Protein AF-0000000072408490 (afdb_homodimer)

Foldseek 3Di:
DDPVVQVVLQVVQVVDPPVCVVQQKHWDDADAQKTKIKDQDDPVQDDPVFWGDPVSVVVNQVSGQVSSVCSHPQFDKAWDDKDKDFDATDGHGWMKMKMKGFPDDDDFKTKMKIWIDTPVRHTGMMMITIMTGPPHGHDD/DDPVLQVVLQCVQQVPPPVCVVQQKHWDDADAQKTKIKDQDDPVQADPVFWGDPVSVVVNQVSGQVSSVCSHPQFDKAWDDKDKDFDATDGHGWMKMKMKGFPDDDDFKTKIKIWIDTPVRHTGMMMITIMTGPVHGHDD

Sequence (280 aa):
MTNQLKEKLLAYGTKAEPFTVHNHIRVTDLQDGEARVELTLQPESLNRWGTAHGGILFALADIAAGTAVLTLRQEVCLTVNASIDFLDAAGLGSTLIAVGHVDRMGKSLCFCHTDITDETGRLLATLRTVMDLTGRPLELMTNQLKEKLLAYGTKAEPFTVHNHIRVTDLQDGEARVELTLQPESLNRWGTAHGGILFALADIAAGTAVLTLRQEVCLTVNASIDFLDAAGLGSTLIAVGHVDRMGKSLCFCHTDITDETGRLLATLRTVMDLTGRPLEL

Solvent-accessible surface area (backbone atoms only — not comparable to full-atom values): 13651 Å² total; per-residue (Å²): 109,54,71,67,55,51,50,47,48,46,47,50,53,60,46,70,27,36,30,43,55,72,68,56,48,39,58,77,47,77,46,71,32,26,17,32,23,37,34,61,39,43,76,53,42,13,34,78,84,51,26,59,26,68,35,54,55,49,31,48,31,51,51,10,30,57,51,2,45,44,47,74,44,63,38,47,66,44,72,38,34,37,39,38,39,50,71,50,86,50,42,74,65,41,38,38,39,18,42,7,29,54,74,42,79,56,91,49,43,32,37,28,39,18,43,30,21,42,80,84,64,52,68,27,31,41,34,38,37,35,27,39,47,69,76,43,74,51,90,123,110,52,70,66,55,49,51,47,50,45,46,53,53,61,45,68,27,34,30,41,57,71,68,56,46,38,55,77,46,77,45,70,31,24,17,33,23,37,34,62,39,44,76,53,41,15,34,80,84,50,26,58,25,68,35,53,55,49,30,46,31,51,52,10,29,56,49,3,45,42,47,73,43,63,36,48,66,43,72,39,34,37,39,37,39,50,70,50,84,50,40,73,66,41,39,37,39,17,41,7,29,54,75,42,80,56,90,49,43,34,36,28,39,17,43,30,21,41,82,84,64,51,69,27,33,40,35,37,37,35,28,39,47,69,76,43,74,52,90,121

Secondary structure (DSSP, 8-state):
--HHHHHHHHHHHHS--HHHHHTT-EEEEEETTEEEEEEEPPGGGB-TTSBB-HHHHHHHHHHHHHHHHHTT--EEEEEEEEEEEE----BTTPEEEEEEEEEEE-SSEEEEEEEEEETT--EEEEEEEEEEEEEEEP--/--HHHHHHHHHHHHS--HHHHHTT-EEEEEETTEEEEEEEPPGGGB-TTSBB-HHHHHHHHHHHHHHHHHTT--EEEEEEEEEEEE----BTTPEEEEEEEEEEE-SSEEEEEEEEEETT--EEEEEEEEEEEEEEEP--

Radius of gyration: 18.12 Å; Cα contacts (8 Å, |Δi|>4): 738; chains: 2; bounding box: 45×55×40 Å

pLDDT: mean 96.11, std 5.22, range [67.06, 98.94]

Organism: NCBI:txid2714355

InterPro domains:
  IPR003736 Phenylacetic acid degradation-related domain [TIGR00369] (25-130)
  IPR006683 Thioesterase domain [PF03061] (50-124)
  IPR029069 HotDog domain superfamily [SSF54637] (6-131)
  IPR039298 Acyl-coenzyme A thioesterase 13 [PTHR21660] (16-130)

Nearest PDB structures (foldseek):
  4zrb-assembly1_D  TM=9.499E-01  e=1.991E-12  Streptococcus pneumoniae TIGR4
  4xy6-assembly1_A  TM=9.478E-01  e=2.517E-12  Streptococcus pneumoniae TIGR4
  4xy5-assembly1_A  TM=9.543E-01  e=5.087E-12  Streptococcus pneumoniae TIGR4
  4zrb-assembly2_G  TM=8.449E-01  e=1.401E-12  Streptococcus pneumoniae TIGR4
  3lbe-assembly1_B  TM=9.157E-01  e=2.477E-11  Streptococcus mutans UA159

Structure (mmCIF, N/CA/C/O backbone):
data_AF-0000000072408490-model_v1
#
loop_
_entity.id
_entity.type
_entity.pdbx_description
1 polymer 'Thioesterase domain-containing protein'
#
loop_
_atom_site.group_PDB
_atom_site.id
_atom_site.type_symbol
_atom_site.label_atom_id
_atom_site.label_alt_id
_atom_site.label_comp_id
_atom_site.label_asym_id
_atom_site.label_entity_id
_atom_site.label_seq_id
_atom_site.pdbx_PDB_ins_code
_atom_site.Cartn_x
_atom_site.Cartn_y
_atom_site.Cartn_z
_atom_site.occupancy
_atom_site.B_iso_or_equiv
_atom_site.auth_seq_id
_atom_site.auth_comp_id
_atom_site.auth_asym_id
_atom_site.auth_atom_id
_atom_site.pdbx_PDB_model_num
ATOM 1 N N . MET A 1 1 ? 9.359 -25.875 -10.023 1 89.5 1 MET A N 1
ATOM 2 C CA . MET A 1 1 ? 8.312 -25.703 -11.023 1 89.5 1 MET A CA 1
ATOM 3 C C . MET A 1 1 ? 8.82 -26.047 -12.414 1 89.5 1 MET A C 1
ATOM 5 O O . MET A 1 1 ? 10.016 -25.891 -12.695 1 89.5 1 MET A O 1
ATOM 9 N N . THR A 1 2 ? 7.883 -26.5 -13.234 1 92.19 2 THR A N 1
ATOM 10 C CA . THR A 1 2 ? 8.242 -26.781 -14.617 1 92.19 2 THR A CA 1
ATOM 11 C C . THR A 1 2 ? 8.422 -25.484 -15.406 1 92.19 2 THR A C 1
ATOM 13 O O . THR A 1 2 ? 7.926 -24.438 -15 1 92.19 2 THR A O 1
ATOM 16 N N . ASN A 1 3 ? 9.172 -25.578 -16.484 1 93.75 3 ASN A N 1
ATOM 17 C CA . ASN A 1 3 ? 9.344 -24.422 -17.344 1 93.75 3 ASN A CA 1
ATOM 18 C C . ASN A 1 3 ? 8.016 -23.922 -17.906 1 93.75 3 ASN A C 1
ATOM 20 O O . ASN A 1 3 ? 7.805 -22.719 -18.062 1 93.75 3 ASN A O 1
ATOM 24 N N . GLN A 1 4 ? 7.16 -24.828 -18.203 1 92.88 4 GLN A N 1
ATOM 25 C CA . GLN A 1 4 ? 5.844 -24.484 -18.734 1 92.88 4 GLN A CA 1
ATOM 26 C C . GLN A 1 4 ? 5.039 -23.672 -17.719 1 92.88 4 GLN A C 1
ATOM 28 O O . GLN A 1 4 ? 4.418 -22.672 -18.078 1 92.88 4 GLN A O 1
ATOM 33 N N . LEU A 1 5 ? 5.047 -24.172 -16.547 1 92.19 5 LEU A N 1
ATOM 34 C CA . LEU A 1 5 ? 4.352 -23.453 -15.484 1 92.19 5 LEU A CA 1
ATOM 35 C C . LEU A 1 5 ? 4.965 -22.062 -15.273 1 92.19 5 LEU A C 1
ATOM 37 O O . LEU A 1 5 ? 4.242 -21.094 -15.094 1 92.19 5 LEU A O 1
ATOM 41 N N . LYS A 1 6 ? 6.25 -22.016 -15.305 1 94.94 6 LYS A N 1
ATOM 42 C CA . LYS A 1 6 ? 6.93 -20.734 -15.156 1 94.94 6 LYS A CA 1
ATOM 43 C C . LYS A 1 6 ? 6.477 -19.75 -16.219 1 94.94 6 LYS A C 1
ATOM 45 O O . LYS A 1 6 ? 6.184 -18.594 -15.914 1 94.94 6 LYS A O 1
ATOM 50 N N . GLU A 1 7 ? 6.391 -20.203 -17.406 1 93.62 7 GLU A N 1
ATOM 51 C CA . GLU A 1 7 ? 5.965 -19.344 -18.5 1 93.62 7 GLU A CA 1
ATOM 52 C C . GLU A 1 7 ? 4.523 -18.875 -18.328 1 93.62 7 GLU A C 1
ATOM 54 O O . GLU A 1 7 ? 4.199 -17.719 -18.578 1 93.62 7 GLU A O 1
ATOM 59 N N . LYS A 1 8 ? 3.709 -19.797 -17.906 1 92.38 8 LYS A N 1
ATOM 60 C CA . LYS A 1 8 ? 2.307 -19.469 -17.672 1 92.38 8 LYS A CA 1
ATOM 61 C C . LYS A 1 8 ? 2.164 -18.422 -16.562 1 92.38 8 LYS A C 1
ATOM 63 O O . LYS A 1 8 ? 1.359 -17.5 -16.672 1 92.38 8 LYS A O 1
ATOM 68 N N . LEU A 1 9 ? 2.926 -18.578 -15.492 1 92.5 9 LEU A N 1
ATOM 69 C CA . LEU A 1 9 ? 2.852 -17.672 -14.359 1 92.5 9 LEU A CA 1
ATOM 70 C C . LEU A 1 9 ? 3.416 -16.297 -14.727 1 92.5 9 LEU A C 1
ATOM 72 O O . LEU A 1 9 ? 2.906 -15.273 -14.281 1 92.5 9 LEU A O 1
ATOM 76 N N . LEU A 1 10 ? 4.453 -16.297 -15.508 1 92.62 10 LEU A N 1
ATOM 77 C CA . LEU A 1 10 ? 5.004 -15.023 -15.969 1 92.62 10 LEU A CA 1
ATOM 78 C C . LEU A 1 10 ? 3.998 -14.281 -16.844 1 92.62 10 LEU A C 1
ATOM 80 O O . LEU A 1 10 ? 3.826 -13.07 -16.703 1 92.62 10 LEU A O 1
ATOM 84 N N . ALA A 1 11 ? 3.324 -15.078 -17.688 1 88.06 11 ALA A N 1
ATOM 85 C CA . ALA A 1 11 ? 2.281 -14.492 -18.531 1 88.06 11 ALA A CA 1
ATOM 86 C C . ALA A 1 11 ? 1.109 -14 -17.688 1 88.06 11 ALA A C 1
ATOM 88 O O . ALA A 1 11 ? 0.553 -12.93 -17.953 1 88.06 11 ALA A O 1
ATOM 89 N N . TYR A 1 12 ? 0.762 -14.82 -16.672 1 83.38 12 TYR A N 1
ATOM 90 C CA . TYR A 1 12 ? -0.293 -14.477 -15.727 1 83.38 12 TYR A CA 1
ATOM 91 C C . TYR A 1 12 ? 0.048 -13.203 -14.969 1 83.38 12 TYR A C 1
ATOM 93 O O . TYR A 1 12 ? -0.821 -12.359 -14.734 1 83.38 12 TYR A O 1
ATOM 101 N N . GLY A 1 13 ? 1.244 -13.047 -14.57 1 77.88 13 GLY A N 1
ATOM 102 C CA . GLY A 1 13 ? 1.71 -11.867 -13.852 1 77.88 13 GLY A CA 1
ATOM 103 C C . GLY A 1 13 ? 1.751 -10.617 -14.719 1 77.88 13 GLY A C 1
ATOM 104 O O . GLY A 1 13 ? 1.605 -9.508 -14.211 1 77.88 13 GLY A O 1
ATOM 105 N N . THR A 1 14 ? 1.958 -11.055 -15.969 1 69.44 14 THR A N 1
ATOM 106 C CA . THR A 1 14 ? 2.008 -9.93 -16.906 1 69.44 14 THR A CA 1
ATOM 107 C C . THR A 1 14 ? 0.608 -9.57 -17.391 1 69.44 14 THR A C 1
ATOM 109 O O . THR A 1 14 ? 0.367 -8.438 -17.812 1 69.44 14 THR A O 1
ATOM 112 N N . LYS A 1 15 ? -0.249 -10.867 -17.547 1 67.25 15 LYS A N 1
ATOM 113 C CA . LYS A 1 15 ? -1.646 -10.625 -17.891 1 67.25 15 LYS A CA 1
ATOM 114 C C . LYS A 1 15 ? -2.35 -9.805 -16.812 1 67.25 15 LYS A C 1
ATOM 116 O O . LYS A 1 15 ? -2.16 -10.055 -15.617 1 67.25 15 LYS A O 1
ATOM 121 N N . ALA A 1 16 ? -3.096 -8.805 -17.094 1 70 16 ALA A N 1
ATOM 122 C CA . ALA A 1 16 ? -3.018 -7.512 -16.422 1 70 16 ALA A CA 1
ATOM 123 C C . ALA A 1 16 ? -4.008 -7.434 -15.266 1 70 16 ALA A C 1
ATOM 125 O O . ALA A 1 16 ? -5.203 -7.684 -15.445 1 70 16 ALA A O 1
ATOM 126 N N . GLU A 1 17 ? -3.498 -7.723 -14.148 1 88.81 17 GLU A N 1
ATOM 127 C CA . GLU A 1 17 ? -4.18 -7.125 -13 1 88.81 17 GLU A CA 1
ATOM 128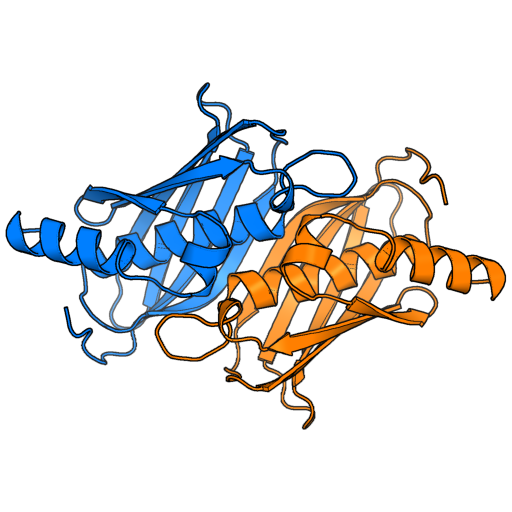 C C . GLU A 1 17 ? -4.215 -5.605 -13.109 1 88.81 17 GLU A C 1
ATOM 130 O O . GLU A 1 17 ? -3.168 -4.961 -13.195 1 88.81 17 GLU A O 1
ATOM 135 N N . PRO A 1 18 ? -5.426 -5.09 -13.18 1 94 18 PRO A N 1
ATOM 136 C CA . PRO A 1 18 ? -5.574 -3.672 -13.516 1 94 18 PRO A CA 1
ATOM 137 C C . PRO A 1 18 ? -4.715 -2.766 -12.633 1 94 18 PRO A C 1
ATOM 139 O O . PRO A 1 18 ? -4.035 -1.87 -13.141 1 94 18 PRO A O 1
ATOM 142 N N . PHE A 1 19 ? -4.703 -3.012 -11.344 1 96.88 19 PHE A N 1
ATOM 143 C CA . PHE A 1 19 ? -3.928 -2.168 -10.438 1 96.88 19 PHE A CA 1
ATOM 144 C C . PHE A 1 19 ? -2.441 -2.256 -10.766 1 96.88 19 PHE A C 1
ATOM 146 O O . PHE A 1 19 ? -1.739 -1.243 -10.758 1 96.88 19 PHE A O 1
ATOM 153 N N . THR A 1 20 ? -1.961 -3.426 -11 1 95.75 20 THR A N 1
ATOM 154 C CA . THR A 1 20 ? -0.553 -3.666 -11.297 1 95.75 20 THR A CA 1
ATOM 155 C C . THR A 1 20 ? -0.149 -2.977 -12.594 1 95.75 20 THR A C 1
ATOM 157 O O . THR A 1 20 ? 0.893 -2.322 -12.656 1 95.75 20 THR A O 1
ATOM 160 N N . VAL A 1 21 ? -0.991 -3.062 -13.609 1 94.81 21 VAL A N 1
ATOM 161 C CA . VAL A 1 21 ? -0.742 -2.428 -14.898 1 94.81 21 VAL A CA 1
ATOM 162 C C . VAL A 1 21 ? -0.764 -0.91 -14.742 1 94.81 21 VAL A C 1
ATOM 164 O O . VAL A 1 21 ? 0.133 -0.215 -15.227 1 94.81 21 VAL A O 1
ATOM 167 N N . HIS A 1 22 ? -1.714 -0.425 -14.039 1 96.44 22 HIS A N 1
ATOM 168 C CA . HIS A 1 22 ? -1.902 1.004 -13.812 1 96.44 22 HIS A CA 1
ATOM 169 C C . HIS A 1 22 ? -0.696 1.611 -13.102 1 96.44 22 HIS A C 1
ATOM 171 O O . HIS A 1 22 ? -0.339 2.766 -13.359 1 96.44 22 HIS A O 1
ATOM 177 N N . ASN A 1 23 ? -0.038 0.831 -12.281 1 96.88 23 ASN A N 1
ATOM 178 C CA . ASN A 1 23 ? 1.065 1.35 -11.477 1 96.88 23 ASN A CA 1
ATOM 179 C C . ASN A 1 23 ? 2.414 0.851 -11.984 1 96.88 23 ASN A C 1
ATOM 181 O O . ASN A 1 23 ? 3.424 0.959 -11.289 1 96.88 23 ASN A O 1
ATOM 185 N N . HIS A 1 24 ? 2.469 0.233 -13.164 1 96 24 HIS A N 1
ATOM 186 C CA . HIS A 1 24 ? 3.668 -0.056 -13.938 1 96 24 HIS A CA 1
ATOM 187 C C . HIS A 1 24 ? 4.531 -1.111 -13.258 1 96 24 HIS A C 1
ATOM 189 O O . HIS A 1 24 ? 5.758 -1.069 -13.344 1 96 24 HIS A O 1
ATOM 195 N N . ILE A 1 25 ? 3.918 -2.004 -12.531 1 96.75 25 ILE A N 1
ATOM 196 C CA . ILE A 1 25 ? 4.613 -3.068 -11.812 1 96.75 25 ILE A CA 1
ATOM 197 C C . ILE A 1 25 ? 4.676 -4.32 -12.68 1 96.75 25 ILE A C 1
ATOM 199 O O . ILE A 1 25 ? 3.699 -4.672 -13.344 1 96.75 25 ILE A O 1
ATOM 203 N N . ARG A 1 26 ? 5.875 -4.992 -12.641 1 96.06 26 ARG A N 1
ATOM 204 C CA . ARG A 1 26 ? 6.047 -6.145 -13.523 1 96.06 26 ARG A CA 1
ATOM 205 C C . ARG A 1 26 ? 6.715 -7.301 -12.789 1 96.06 26 ARG A C 1
ATOM 207 O O . ARG A 1 26 ? 7.727 -7.109 -12.109 1 96.06 26 ARG A O 1
ATOM 214 N N . VAL A 1 27 ? 6.145 -8.469 -12.945 1 97 27 VAL A N 1
ATOM 215 C CA . VAL A 1 27 ? 6.832 -9.688 -12.531 1 97 27 VAL A CA 1
ATOM 216 C C . VAL A 1 27 ? 7.926 -10.031 -13.539 1 97 27 VAL A C 1
ATOM 218 O O . VAL A 1 27 ? 7.656 -10.164 -14.742 1 97 27 VAL A O 1
ATOM 221 N N . THR A 1 28 ? 9.203 -10.258 -13.062 1 97.12 28 THR A N 1
ATOM 222 C CA . THR A 1 28 ? 10.289 -10.336 -14.031 1 97.12 28 THR A CA 1
ATOM 223 C C . THR A 1 28 ? 11.008 -11.688 -13.93 1 97.12 28 THR A C 1
ATOM 225 O O . THR A 1 28 ? 11.727 -12.078 -14.852 1 97.12 28 THR A O 1
ATOM 228 N N . ASP A 1 29 ? 10.891 -12.367 -12.805 1 97.62 29 ASP A N 1
ATOM 229 C CA . ASP A 1 29 ? 11.531 -13.672 -12.656 1 97.62 29 ASP A CA 1
ATOM 230 C C . ASP A 1 29 ? 10.82 -14.5 -11.586 1 97.62 29 ASP A C 1
ATOM 232 O O . ASP A 1 29 ? 10.25 -13.961 -10.641 1 97.62 29 ASP A O 1
ATOM 236 N N . LEU A 1 30 ? 10.891 -15.828 -11.805 1 97.94 30 LEU A N 1
ATOM 237 C CA . LEU A 1 30 ? 10.234 -16.75 -10.891 1 97.94 30 LEU A CA 1
ATOM 238 C C . LEU A 1 30 ? 11.117 -17.969 -10.617 1 97.94 30 LEU A C 1
ATOM 240 O O . LEU A 1 30 ? 11.789 -18.469 -11.523 1 97.94 30 LEU A O 1
ATOM 244 N N . GLN A 1 31 ? 11.195 -18.328 -9.43 1 97.94 31 GLN A N 1
ATOM 245 C CA . GLN A 1 31 ? 11.703 -19.609 -8.945 1 97.94 31 GLN A CA 1
ATOM 246 C C . GLN A 1 31 ? 10.75 -20.219 -7.926 1 97.94 31 GLN A C 1
ATOM 248 O O . GLN A 1 31 ? 9.789 -19.578 -7.496 1 97.94 31 GLN A O 1
ATOM 253 N N . ASP A 1 32 ? 10.953 -21.516 -7.652 1 98.31 32 ASP A N 1
ATOM 254 C CA . ASP A 1 32 ? 10.109 -22.141 -6.648 1 98.31 32 ASP A CA 1
ATOM 255 C C . ASP A 1 32 ? 10.18 -21.406 -5.32 1 98.31 32 ASP A C 1
ATOM 257 O O . ASP A 1 32 ? 11.242 -21.328 -4.699 1 98.31 32 ASP A O 1
ATOM 261 N N . GLY A 1 33 ? 9.07 -20.859 -4.906 1 98.56 33 GLY A N 1
ATOM 262 C CA . GLY A 1 33 ? 8.961 -20.172 -3.631 1 98.56 33 GLY A CA 1
ATOM 263 C C . GLY A 1 33 ? 9.547 -18.781 -3.656 1 98.56 33 GLY A C 1
ATOM 264 O O . GLY A 1 33 ? 9.789 -18.172 -2.605 1 98.56 33 GLY A O 1
ATOM 265 N N . GLU A 1 34 ? 9.867 -18.281 -4.848 1 98.69 34 GLU A N 1
ATOM 266 C CA . GLU A 1 34 ? 10.477 -16.953 -4.98 1 98.69 34 GLU A CA 1
ATOM 267 C C . GLU A 1 34 ? 9.953 -16.234 -6.215 1 98.69 34 GLU A C 1
ATOM 269 O O . GLU A 1 34 ? 9.773 -16.844 -7.273 1 98.69 34 GLU A O 1
ATOM 274 N N . ALA A 1 35 ? 9.734 -14.945 -6.078 1 98.5 35 ALA A N 1
ATOM 275 C CA . ALA A 1 35 ? 9.336 -14.117 -7.215 1 98.5 35 ALA A CA 1
ATOM 276 C C . ALA A 1 35 ? 10.039 -12.766 -7.188 1 98.5 35 ALA A C 1
ATOM 278 O O . ALA A 1 35 ? 10.18 -12.148 -6.129 1 98.5 35 ALA A O 1
ATOM 279 N N . ARG A 1 36 ? 10.492 -12.359 -8.352 1 98.69 36 ARG A N 1
ATOM 280 C CA . ARG A 1 36 ? 11.094 -11.047 -8.555 1 98.69 36 ARG A CA 1
ATOM 281 C C . ARG A 1 36 ? 10.141 -10.117 -9.289 1 98.69 36 ARG A C 1
ATOM 283 O O . ARG A 1 36 ? 9.641 -10.453 -10.367 1 98.69 36 ARG A O 1
ATOM 290 N N . VAL A 1 37 ? 9.883 -8.984 -8.727 1 98.25 37 VAL A N 1
ATOM 291 C CA . VAL A 1 37 ? 8.992 -7.965 -9.266 1 98.25 37 VAL A CA 1
ATOM 292 C C . VAL A 1 37 ? 9.727 -6.629 -9.336 1 98.25 37 VAL A C 1
ATOM 294 O O . VAL A 1 37 ? 10.453 -6.262 -8.414 1 98.25 37 VAL A O 1
ATOM 297 N N . GLU A 1 38 ? 9.492 -5.895 -10.398 1 98.5 38 GLU A N 1
ATOM 298 C CA . GLU A 1 38 ? 10.258 -4.672 -10.609 1 98.5 38 GLU A CA 1
ATOM 299 C C . GLU A 1 38 ? 9.344 -3.51 -11 1 98.5 38 GLU A C 1
ATOM 301 O O . GLU A 1 38 ? 8.266 -3.719 -11.555 1 98.5 38 GLU A O 1
ATOM 306 N N . LEU A 1 39 ? 9.805 -2.367 -10.695 1 98.31 39 LEU A N 1
ATOM 307 C CA . LEU A 1 39 ? 9.172 -1.096 -11.039 1 98.31 39 LEU A CA 1
ATOM 308 C C . LEU A 1 39 ? 10.227 -0.001 -11.203 1 98.31 39 LEU A C 1
ATOM 310 O O . LEU A 1 39 ? 11.055 0.205 -10.312 1 98.31 39 LEU A O 1
ATOM 314 N N . THR A 1 40 ? 10.273 0.602 -12.32 1 98.69 40 THR A N 1
ATOM 315 C CA . THR A 1 40 ? 10.992 1.868 -12.43 1 98.69 40 THR A CA 1
ATOM 316 C C . THR A 1 40 ? 10.078 3.037 -12.062 1 98.69 40 THR A C 1
ATOM 318 O O . THR A 1 40 ? 9.016 3.215 -12.664 1 98.69 40 THR A O 1
ATOM 321 N N . LEU A 1 41 ? 10.523 3.799 -11.102 1 98.62 41 LEU A N 1
ATOM 322 C CA . LEU A 1 41 ? 9.688 4.852 -10.547 1 98.62 41 LEU A CA 1
ATOM 323 C C . LEU A 1 41 ? 9.336 5.891 -11.609 1 98.62 41 LEU A C 1
ATOM 325 O O . LEU A 1 41 ? 10.219 6.422 -12.281 1 98.62 41 LEU A O 1
ATOM 329 N N . GLN A 1 42 ? 8.07 6.113 -11.75 1 98.25 42 GLN A N 1
ATOM 330 C CA . GLN A 1 42 ? 7.48 7.133 -12.602 1 98.25 42 GLN A CA 1
ATOM 331 C C . GLN A 1 42 ? 7.027 8.344 -11.789 1 98.25 42 GLN A C 1
ATOM 333 O O . GLN A 1 42 ? 6.961 8.281 -10.555 1 98.25 42 GLN A O 1
ATOM 338 N N . PRO A 1 43 ? 6.762 9.492 -12.445 1 97.31 43 PRO A N 1
ATOM 339 C CA . PRO A 1 43 ? 6.277 10.641 -11.68 1 97.31 43 PRO A CA 1
ATOM 340 C C . PRO A 1 43 ? 5.062 10.312 -10.82 1 97.31 43 PRO A C 1
ATOM 342 O O . PRO A 1 43 ? 4.969 10.766 -9.68 1 97.31 43 PRO A O 1
ATOM 345 N N . GLU A 1 44 ? 4.176 9.438 -11.305 1 96.94 44 GLU A N 1
ATOM 346 C CA . GLU A 1 44 ? 2.932 9.133 -10.602 1 96.94 44 GLU A CA 1
ATOM 347 C C . GLU A 1 44 ? 3.166 8.125 -9.477 1 96.94 44 GLU A C 1
ATOM 349 O O . GLU A 1 44 ? 2.24 7.785 -8.742 1 96.94 44 GLU A O 1
ATOM 354 N N . SER A 1 45 ? 4.43 7.594 -9.328 1 98 45 SER A N 1
ATOM 355 C CA . SER A 1 45 ? 4.789 6.691 -8.242 1 98 45 SER A CA 1
ATOM 356 C C . SER A 1 45 ? 5.184 7.465 -6.988 1 98 45 SER A C 1
ATOM 358 O O . SER A 1 45 ? 5.363 6.879 -5.922 1 98 45 SER A O 1
ATOM 360 N N . LEU A 1 46 ? 5.336 8.766 -7.117 1 97.19 46 LEU A N 1
ATOM 361 C CA . LEU A 1 46 ? 6.078 9.523 -6.117 1 97.19 46 LEU A CA 1
ATOM 362 C C . LEU A 1 46 ? 5.129 10.203 -5.133 1 97.19 46 LEU A C 1
ATOM 364 O O . LEU A 1 46 ? 3.975 10.477 -5.465 1 97.19 46 LEU A O 1
ATOM 368 N N . ASN A 1 47 ? 5.688 10.398 -3.924 1 94.06 47 ASN A N 1
ATOM 369 C CA . ASN A 1 47 ? 5.016 11.281 -2.975 1 94.06 47 ASN A CA 1
ATOM 370 C C . ASN A 1 47 ? 5.367 12.742 -3.229 1 94.06 47 ASN A C 1
ATOM 372 O O . ASN A 1 47 ? 6.008 13.07 -4.23 1 94.06 47 ASN A O 1
ATOM 376 N N . ARG A 1 48 ? 4.895 13.609 -2.4 1 90.06 48 ARG A N 1
ATOM 377 C CA . ARG A 1 48 ? 5.047 15.047 -2.607 1 90.06 48 ARG A CA 1
ATOM 378 C C . ARG A 1 48 ? 6.5 15.477 -2.422 1 90.06 48 ARG A C 1
ATOM 380 O O . ARG A 1 48 ? 6.883 16.578 -2.828 1 90.06 48 ARG A O 1
ATOM 387 N N . TRP A 1 49 ? 7.312 14.594 -1.839 1 90.25 49 TRP A N 1
ATOM 388 C CA . TRP A 1 49 ? 8.711 14.93 -1.575 1 90.25 49 TRP A CA 1
ATOM 389 C C . TRP A 1 49 ? 9.617 14.406 -2.686 1 90.25 49 TRP A C 1
ATOM 391 O O . TRP A 1 49 ? 10.836 14.539 -2.611 1 90.25 49 TRP A O 1
ATOM 401 N N . GLY A 1 50 ? 9.055 13.781 -3.605 1 92.94 50 GLY A N 1
ATOM 402 C CA . GLY A 1 50 ? 9.82 13.32 -4.75 1 92.94 50 GLY A CA 1
ATOM 403 C C . GLY A 1 50 ? 10.422 11.945 -4.551 1 92.94 50 GLY A C 1
ATOM 404 O O . GLY A 1 50 ? 11.344 11.555 -5.273 1 92.94 50 GLY A O 1
ATOM 405 N N . THR A 1 51 ? 9.969 11.297 -3.566 1 96.56 51 THR A N 1
ATOM 406 C CA . THR A 1 51 ? 10.406 9.922 -3.354 1 96.56 51 THR A CA 1
ATOM 407 C C . THR A 1 51 ? 9.25 8.945 -3.527 1 96.56 51 THR A C 1
ATOM 409 O O . THR A 1 51 ? 8.094 9.367 -3.648 1 96.56 51 THR A O 1
ATOM 412 N N . ALA A 1 52 ? 9.602 7.656 -3.611 1 98 52 ALA A N 1
ATOM 413 C CA . ALA A 1 52 ? 8.57 6.637 -3.77 1 98 52 ALA A CA 1
ATOM 414 C C . ALA A 1 52 ? 7.523 6.738 -2.662 1 98 52 ALA A C 1
ATOM 416 O O . ALA A 1 52 ? 7.867 6.828 -1.481 1 98 52 ALA A O 1
ATOM 417 N N . HIS A 1 53 ? 6.285 6.793 -3.049 1 97.88 53 HIS A N 1
ATOM 418 C CA . HIS A 1 53 ? 5.223 6.723 -2.053 1 97.88 53 HIS A CA 1
ATOM 419 C C . HIS A 1 53 ? 5.234 5.379 -1.329 1 97.88 53 HIS A C 1
ATOM 421 O O . HIS A 1 53 ? 5.477 4.34 -1.945 1 97.88 53 HIS A O 1
ATOM 427 N N . GLY A 1 54 ? 4.91 5.34 -0.067 1 97.56 54 GLY A N 1
ATOM 428 C CA . GLY A 1 54 ? 4.895 4.109 0.708 1 97.56 54 GLY A CA 1
ATOM 429 C C . GLY A 1 54 ? 3.92 3.08 0.169 1 97.56 54 GLY A C 1
ATOM 430 O O . GLY A 1 54 ? 4.148 1.876 0.294 1 97.56 54 GLY A O 1
ATOM 431 N N . GLY A 1 55 ? 2.809 3.58 -0.366 1 97.94 55 GLY A N 1
ATOM 432 C CA . GLY A 1 55 ? 1.812 2.695 -0.947 1 97.94 55 GLY A CA 1
ATOM 433 C C . GLY A 1 55 ? 2.344 1.885 -2.115 1 97.94 55 GLY A C 1
ATOM 434 O O . GLY A 1 55 ? 1.969 0.724 -2.293 1 97.94 55 GLY A O 1
ATOM 435 N N . ILE A 1 56 ? 3.176 2.514 -2.918 1 98 56 ILE A N 1
ATOM 436 C CA . ILE A 1 56 ? 3.717 1.816 -4.082 1 98 56 ILE A CA 1
ATOM 437 C C . ILE A 1 56 ? 4.738 0.777 -3.629 1 98 56 ILE A C 1
ATOM 439 O O . ILE A 1 56 ? 4.812 -0.319 -4.191 1 98 56 ILE A O 1
ATOM 443 N N . LEU A 1 57 ? 5.574 1.139 -2.598 1 98.81 57 LEU A N 1
ATOM 444 C CA . LEU A 1 57 ? 6.504 0.17 -2.027 1 98.81 57 LEU A CA 1
ATOM 445 C C . LEU A 1 57 ? 5.758 -1.033 -1.461 1 98.81 57 LEU A C 1
ATOM 447 O O . LEU A 1 57 ? 6.133 -2.18 -1.72 1 98.81 57 LEU A O 1
ATOM 451 N N . PHE A 1 58 ? 4.719 -0.795 -0.739 1 98.88 58 PHE A N 1
ATOM 452 C CA . PHE A 1 58 ? 3.916 -1.865 -0.159 1 98.88 58 PHE A CA 1
ATOM 453 C C . PHE A 1 58 ? 3.346 -2.764 -1.249 1 98.88 58 PHE A C 1
ATOM 455 O O . PHE A 1 58 ? 3.461 -3.99 -1.175 1 98.88 58 PHE A O 1
ATOM 462 N N . ALA A 1 59 ? 2.711 -2.154 -2.248 1 98.44 59 ALA A N 1
ATOM 463 C CA . ALA A 1 59 ? 2.094 -2.922 -3.326 1 98.44 59 ALA A CA 1
ATOM 464 C C . ALA A 1 59 ? 3.119 -3.814 -4.02 1 98.44 59 ALA A C 1
ATOM 466 O O . ALA A 1 59 ? 2.852 -4.992 -4.281 1 98.44 59 ALA A O 1
ATOM 467 N N . LEU A 1 60 ? 4.262 -3.199 -4.32 1 98.5 60 LEU A N 1
ATOM 468 C CA . LEU A 1 60 ? 5.34 -3.924 -4.988 1 98.5 60 LEU A CA 1
ATOM 469 C C . LEU A 1 60 ? 5.723 -5.172 -4.199 1 98.5 60 LEU A C 1
ATOM 471 O O . LEU A 1 60 ? 5.797 -6.266 -4.762 1 98.5 60 LEU A O 1
ATOM 475 N N . ALA A 1 61 ? 5.926 -5.016 -2.924 1 98.81 61 ALA A N 1
ATOM 476 C CA . ALA A 1 61 ? 6.336 -6.121 -2.061 1 98.81 61 ALA A CA 1
ATOM 477 C C . ALA A 1 61 ? 5.223 -7.152 -1.923 1 98.81 61 ALA A C 1
ATOM 479 O O . ALA A 1 61 ? 5.48 -8.359 -1.926 1 98.81 61 ALA A O 1
ATOM 480 N N . ASP A 1 62 ? 4.004 -6.707 -1.743 1 98.56 62 ASP A N 1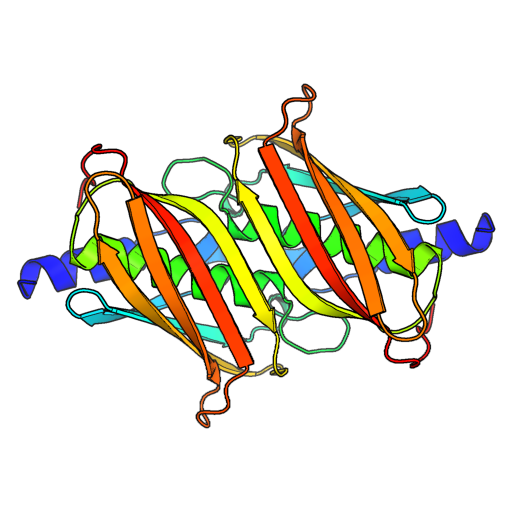
ATOM 481 C CA . ASP A 1 62 ? 2.852 -7.594 -1.609 1 98.56 62 ASP A CA 1
ATOM 482 C C . ASP A 1 62 ? 2.68 -8.461 -2.854 1 98.56 62 ASP A C 1
ATOM 484 O O . ASP A 1 62 ? 2.432 -9.664 -2.746 1 98.56 62 ASP A O 1
ATOM 488 N N . ILE A 1 63 ? 2.811 -7.871 -4.012 1 97.44 63 ILE A N 1
ATOM 489 C CA . ILE A 1 63 ? 2.68 -8.586 -5.273 1 97.44 63 ILE A CA 1
ATOM 490 C C . ILE A 1 63 ? 3.768 -9.648 -5.379 1 97.44 63 ILE A C 1
ATOM 492 O O . ILE A 1 63 ? 3.506 -10.781 -5.805 1 97.44 63 ILE A O 1
ATOM 496 N N . ALA A 1 64 ? 4.984 -9.312 -4.934 1 98.38 64 ALA A N 1
ATOM 497 C CA . ALA A 1 64 ? 6.078 -10.281 -4.961 1 98.38 64 ALA A CA 1
ATOM 498 C C . ALA A 1 64 ? 5.77 -11.477 -4.066 1 98.38 64 ALA A C 1
ATOM 500 O O . ALA A 1 64 ? 5.969 -12.625 -4.465 1 98.38 64 ALA A O 1
ATOM 501 N N . ALA A 1 65 ? 5.301 -11.195 -2.879 1 98.5 65 ALA A N 1
ATOM 502 C CA . ALA A 1 65 ? 4.957 -12.258 -1.939 1 98.5 65 ALA A CA 1
ATOM 503 C C . ALA A 1 65 ? 3.871 -13.164 -2.512 1 98.5 65 ALA A C 1
ATOM 505 O O . ALA A 1 65 ? 4.02 -14.391 -2.533 1 98.5 65 ALA A O 1
ATOM 506 N N . GLY A 1 66 ? 2.746 -12.57 -2.953 1 96.81 66 GLY A N 1
ATOM 507 C CA . GLY A 1 66 ? 1.659 -13.352 -3.52 1 96.81 66 GLY A CA 1
ATOM 508 C C . GLY A 1 66 ? 2.088 -14.195 -4.703 1 96.81 66 GLY A C 1
ATOM 509 O O . GLY A 1 66 ? 1.679 -15.352 -4.832 1 96.81 66 GLY A O 1
ATOM 510 N N . THR A 1 67 ? 2.918 -13.586 -5.562 1 96.62 67 THR A N 1
ATOM 511 C CA . THR A 1 67 ? 3.391 -14.297 -6.746 1 96.62 67 THR A CA 1
ATOM 512 C C . THR A 1 67 ? 4.281 -15.469 -6.352 1 96.62 67 THR A C 1
ATOM 514 O O . THR A 1 67 ? 4.227 -16.531 -6.969 1 96.62 67 THR A O 1
ATOM 517 N N . ALA A 1 68 ? 5.137 -15.273 -5.344 1 97.94 68 ALA A N 1
ATOM 518 C CA . ALA A 1 68 ? 5.977 -16.359 -4.852 1 97.94 68 ALA A CA 1
ATOM 519 C C . ALA A 1 68 ? 5.129 -17.562 -4.426 1 97.94 68 ALA A C 1
ATOM 521 O O . ALA A 1 68 ? 5.484 -18.703 -4.699 1 97.94 68 ALA A O 1
ATOM 522 N N . VAL A 1 69 ? 4.047 -17.312 -3.771 1 97.69 69 VAL A N 1
ATOM 523 C CA . VAL A 1 69 ? 3.15 -18.375 -3.307 1 97.69 69 VAL A CA 1
ATOM 524 C C . VAL A 1 69 ? 2.611 -19.156 -4.5 1 97.69 69 VAL A C 1
ATOM 526 O O . VAL A 1 69 ? 2.537 -20.391 -4.461 1 97.69 69 VAL A O 1
ATOM 529 N N . LEU A 1 70 ? 2.279 -18.469 -5.594 1 95.62 70 LEU A N 1
ATOM 530 C CA . LEU A 1 70 ? 1.68 -19.078 -6.77 1 95.62 70 LEU A CA 1
ATOM 531 C C . LEU A 1 70 ? 2.66 -20.047 -7.438 1 95.62 70 LEU A C 1
ATOM 533 O O . LEU A 1 70 ? 2.252 -20.938 -8.18 1 95.62 70 LEU A O 1
ATOM 537 N N . THR A 1 71 ? 3.975 -19.875 -7.203 1 96.69 71 THR A N 1
ATOM 538 C CA . THR A 1 71 ? 4.969 -20.766 -7.777 1 96.69 71 THR A CA 1
ATOM 539 C C . THR A 1 71 ? 4.898 -22.141 -7.117 1 96.69 71 THR A C 1
ATOM 541 O O . THR A 1 71 ? 5.418 -23.125 -7.652 1 96.69 71 THR A O 1
ATOM 544 N N . LEU A 1 72 ? 4.312 -22.203 -5.898 1 97 72 LEU A N 1
ATOM 545 C CA . LEU A 1 72 ? 4.258 -23.453 -5.145 1 97 72 LEU A CA 1
ATOM 546 C C . LEU A 1 72 ? 2.848 -24.031 -5.152 1 97 72 LEU A C 1
ATOM 548 O O . LEU A 1 72 ? 2.674 -25.25 -5.207 1 97 72 LEU A O 1
ATOM 552 N N . ARG A 1 73 ? 1.906 -23.109 -5.09 1 95.56 73 ARG A N 1
ATOM 553 C CA . ARG A 1 73 ? 0.5 -23.5 -5.102 1 95.56 73 ARG A CA 1
ATOM 554 C C . ARG A 1 73 ? -0.304 -22.625 -6.051 1 95.56 73 ARG A C 1
ATOM 556 O O . ARG A 1 73 ? -0.381 -21.406 -5.867 1 95.56 73 ARG A O 1
ATOM 563 N N . GLN A 1 74 ? -0.919 -23.234 -7.008 1 93.94 74 GLN A N 1
ATOM 564 C CA . GLN A 1 74 ? -1.689 -22.5 -8.008 1 93.94 74 GLN A CA 1
ATOM 565 C C . GLN A 1 74 ? -3.152 -22.375 -7.59 1 93.94 74 GLN A C 1
ATOM 567 O O . GLN A 1 74 ? -4.035 -22.938 -8.234 1 93.94 74 GLN A O 1
ATOM 572 N N . GLU A 1 75 ? -3.406 -21.656 -6.598 1 94.62 75 GLU A N 1
ATOM 573 C CA . GLU A 1 75 ? -4.734 -21.375 -6.066 1 94.62 75 GLU A CA 1
ATOM 574 C C . GLU A 1 75 ? -4.863 -19.906 -5.664 1 94.62 75 GLU A C 1
ATOM 576 O O . GLU A 1 75 ? -3.857 -19.219 -5.512 1 94.62 75 GLU A O 1
ATOM 581 N N . VAL A 1 76 ? -6.098 -19.453 -5.57 1 93.88 76 VAL A N 1
ATOM 582 C CA . VAL A 1 76 ? -6.359 -18.094 -5.125 1 93.88 76 VAL A CA 1
ATOM 583 C C . VAL A 1 76 ? -5.801 -17.891 -3.719 1 93.88 76 VAL A C 1
ATOM 585 O O . VAL A 1 76 ? -6.094 -18.672 -2.809 1 93.88 76 VAL A O 1
ATOM 588 N N . CYS A 1 77 ? -4.934 -16.984 -3.621 1 95.44 77 CYS A N 1
ATOM 589 C CA . CYS A 1 77 ? -4.395 -16.609 -2.324 1 95.44 77 CYS A CA 1
ATOM 590 C C . CYS A 1 77 ? -4.691 -15.141 -2.023 1 95.44 77 CYS A C 1
ATOM 592 O O . CYS A 1 77 ? -4.652 -14.297 -2.922 1 95.44 77 CYS A O 1
ATOM 594 N N . LEU A 1 78 ? -5.031 -14.82 -0.751 1 96.5 78 LEU A N 1
ATOM 595 C CA . LEU A 1 78 ? -5.367 -13.469 -0.307 1 96.5 78 LEU A CA 1
ATOM 596 C C . LEU A 1 78 ? -4.531 -13.07 0.904 1 96.5 78 LEU A C 1
ATOM 598 O O . LEU A 1 78 ? -4.402 -13.844 1.856 1 96.5 78 LEU A O 1
ATOM 602 N N . THR A 1 79 ? -3.967 -11.93 0.817 1 98.38 79 THR A N 1
ATOM 603 C CA . THR A 1 79 ? -3.256 -11.43 1.99 1 98.38 79 THR A CA 1
ATOM 604 C C . THR A 1 79 ? -4.227 -11.164 3.139 1 98.38 79 THR A C 1
ATOM 606 O O . THR A 1 79 ? -5.27 -10.539 2.943 1 98.38 79 THR A O 1
ATOM 609 N N . VAL A 1 80 ? -3.861 -11.633 4.352 1 98.75 80 VAL A N 1
ATOM 610 C CA . VAL A 1 80 ? -4.734 -11.383 5.492 1 98.75 80 VAL A CA 1
ATOM 611 C C . VAL A 1 80 ? -4.047 -10.445 6.477 1 98.75 80 VAL A C 1
ATOM 613 O O . VAL A 1 80 ? -4.711 -9.719 7.223 1 98.75 80 VAL A O 1
ATOM 616 N N . ASN A 1 81 ? -2.762 -10.492 6.484 1 98.88 81 ASN A N 1
ATOM 617 C CA . ASN A 1 81 ? -1.95 -9.586 7.293 1 98.88 81 ASN A CA 1
ATOM 618 C C . ASN A 1 81 ? -0.638 -9.234 6.598 1 98.88 81 ASN A C 1
ATOM 620 O O . ASN A 1 81 ? -0.055 -10.07 5.906 1 98.88 81 ASN A O 1
ATOM 624 N N . ALA A 1 82 ? -0.222 -8.047 6.812 1 98.94 82 ALA A N 1
ATOM 625 C CA . ALA A 1 82 ? 1.081 -7.629 6.305 1 98.94 82 ALA A CA 1
ATOM 626 C C . ALA A 1 82 ? 1.689 -6.539 7.184 1 98.94 82 ALA A C 1
ATOM 628 O O . ALA A 1 82 ? 0.978 -5.66 7.672 1 98.94 82 ALA A O 1
ATOM 629 N N . SER A 1 83 ? 2.982 -6.629 7.359 1 98.94 83 SER A N 1
ATOM 630 C CA . SER A 1 83 ? 3.746 -5.637 8.109 1 98.94 83 SER A CA 1
ATOM 631 C C . SER A 1 83 ? 4.98 -5.188 7.332 1 98.94 83 SER A C 1
ATOM 633 O O . SER A 1 83 ? 5.789 -6.012 6.91 1 98.94 83 SER A O 1
ATOM 635 N N . ILE A 1 84 ? 5.098 -3.891 7.227 1 98.94 84 ILE A N 1
ATOM 636 C CA . ILE A 1 84 ? 6.195 -3.379 6.414 1 98.94 84 ILE A CA 1
ATOM 637 C C . ILE A 1 84 ? 7.043 -2.414 7.242 1 98.94 84 ILE A C 1
ATOM 639 O O . ILE A 1 84 ? 6.508 -1.618 8.016 1 98.94 84 ILE A O 1
ATOM 643 N N . ASP A 1 85 ? 8.336 -2.521 7.078 1 98.94 85 ASP A N 1
ATOM 644 C CA . ASP A 1 85 ? 9.312 -1.56 7.574 1 98.94 85 ASP A CA 1
ATOM 645 C C . ASP A 1 85 ? 9.906 -0.742 6.43 1 98.94 85 ASP A C 1
ATOM 647 O O . ASP A 1 85 ? 10.461 -1.302 5.484 1 98.94 85 ASP A O 1
ATOM 651 N N . PHE A 1 86 ? 9.727 0.522 6.531 1 98.88 86 PHE A N 1
ATOM 652 C CA . PHE A 1 86 ? 10.359 1.426 5.578 1 98.88 86 PHE A CA 1
ATOM 653 C C . PHE A 1 86 ? 11.719 1.88 6.086 1 98.88 86 PHE A C 1
ATOM 655 O O . PHE A 1 86 ? 11.82 2.463 7.168 1 98.88 86 PHE A O 1
ATOM 662 N N . LEU A 1 87 ? 12.773 1.683 5.281 1 98.75 87 LEU A N 1
ATOM 663 C CA . LEU A 1 87 ? 14.125 1.834 5.797 1 98.75 87 LEU A CA 1
ATOM 664 C C . LEU A 1 87 ? 14.859 2.971 5.086 1 98.75 87 LEU A C 1
ATOM 666 O O . LEU A 1 87 ? 15.734 3.611 5.668 1 98.75 87 LEU A O 1
ATOM 670 N N . ASP A 1 88 ? 14.539 3.137 3.838 1 98.44 88 ASP A N 1
ATOM 671 C CA . ASP A 1 88 ? 15.195 4.168 3.043 1 98.44 88 ASP A CA 1
ATOM 672 C C . ASP A 1 88 ? 14.305 4.629 1.893 1 98.44 88 ASP A C 1
ATOM 674 O O . ASP A 1 88 ? 13.211 4.094 1.695 1 98.44 88 ASP A O 1
ATOM 678 N N . ALA A 1 89 ? 14.75 5.711 1.191 1 97.81 89 ALA A N 1
ATOM 679 C CA . ALA A 1 89 ? 13.961 6.328 0.13 1 97.81 89 ALA A CA 1
ATOM 680 C C . ALA A 1 89 ? 14.641 6.172 -1.226 1 97.81 89 ALA A C 1
ATOM 682 O O . ALA A 1 89 ? 15.852 5.949 -1.295 1 97.81 89 ALA A O 1
ATOM 683 N N . ALA A 1 90 ? 13.836 6.102 -2.252 1 98.06 90 ALA A N 1
ATOM 684 C CA . ALA A 1 90 ? 14.297 6.152 -3.637 1 98.06 90 ALA A CA 1
ATOM 685 C C . ALA A 1 90 ? 13.508 7.18 -4.441 1 98.06 90 ALA A C 1
ATOM 687 O O . ALA A 1 90 ? 12.32 7.395 -4.188 1 98.06 90 ALA A O 1
ATOM 688 N N . GLY A 1 91 ? 14.164 7.789 -5.383 1 97.62 91 GLY A N 1
ATOM 689 C CA . GLY A 1 91 ? 13.531 8.867 -6.129 1 97.62 91 GLY A CA 1
ATOM 690 C C . GLY A 1 91 ? 13.234 8.508 -7.57 1 97.62 91 GLY A C 1
ATOM 691 O O . GLY A 1 91 ? 13.461 7.367 -7.988 1 97.62 91 GLY A O 1
ATOM 692 N N . LEU A 1 92 ? 12.781 9.547 -8.273 1 97.31 92 LEU A N 1
ATOM 693 C CA . LEU A 1 92 ? 12.367 9.414 -9.672 1 97.31 92 LEU A CA 1
ATOM 694 C C . LEU A 1 92 ? 13.445 8.711 -10.492 1 97.31 92 LEU A C 1
ATOM 696 O O . LEU A 1 92 ? 14.633 9.016 -10.352 1 97.31 92 LEU A O 1
ATOM 700 N N . GLY A 1 93 ? 13 7.742 -11.273 1 97.5 93 GLY A N 1
ATOM 701 C CA . GLY A 1 93 ? 13.891 7.082 -12.211 1 97.5 93 GLY A CA 1
ATOM 702 C C . GLY A 1 93 ? 14.602 5.883 -11.617 1 97.5 93 GLY A C 1
ATOM 703 O O . GLY A 1 93 ? 15.172 5.066 -12.344 1 97.5 93 GLY A O 1
ATOM 704 N N . SER A 1 94 ? 14.633 5.727 -10.312 1 98.44 94 SER A N 1
ATOM 705 C CA . SER A 1 94 ? 15.195 4.539 -9.68 1 98.44 94 SER A CA 1
ATOM 706 C C . SER A 1 94 ? 14.398 3.289 -10.047 1 98.44 94 SER A C 1
ATOM 708 O O . SER A 1 94 ? 13.172 3.334 -10.141 1 98.44 94 SER A O 1
ATOM 710 N N . THR A 1 95 ? 15.117 2.24 -10.281 1 98.81 95 THR A N 1
ATOM 711 C CA . THR A 1 95 ? 14.469 0.944 -10.445 1 98.81 95 THR A CA 1
ATOM 712 C C . THR A 1 95 ? 14.43 0.188 -9.117 1 98.81 95 THR A C 1
ATOM 714 O O . THR A 1 95 ? 15.469 -0.052 -8.5 1 98.81 95 THR A O 1
ATOM 717 N N . LEU A 1 96 ? 13.234 -0.136 -8.703 1 98.94 96 LEU A N 1
ATOM 718 C CA . LEU A 1 96 ? 13.016 -0.908 -7.48 1 98.94 96 LEU A CA 1
ATOM 719 C C . LEU A 1 96 ? 12.852 -2.391 -7.801 1 98.94 96 LEU A C 1
ATOM 721 O O . LEU A 1 96 ? 12.172 -2.75 -8.766 1 98.94 96 LEU A O 1
ATOM 725 N N . ILE A 1 97 ? 13.516 -3.217 -6.992 1 98.94 97 ILE A N 1
ATOM 726 C CA . ILE A 1 97 ? 13.445 -4.668 -7.129 1 98.94 97 ILE A CA 1
ATOM 727 C C . ILE A 1 97 ? 12.906 -5.285 -5.84 1 98.94 97 ILE A C 1
ATOM 729 O O . ILE A 1 97 ? 13.531 -5.168 -4.781 1 98.94 97 ILE A O 1
ATOM 733 N N . ALA A 1 98 ? 11.766 -5.891 -5.938 1 98.94 98 ALA A N 1
ATOM 734 C CA . ALA A 1 98 ? 11.203 -6.652 -4.824 1 98.94 98 ALA A CA 1
ATOM 735 C C . ALA A 1 98 ? 11.367 -8.156 -5.047 1 98.94 98 ALA A C 1
ATOM 737 O O . ALA A 1 98 ? 10.984 -8.68 -6.094 1 98.94 98 ALA A O 1
ATOM 738 N N . VAL A 1 99 ? 11.922 -8.781 -4.059 1 98.94 99 VAL A N 1
ATOM 739 C CA . VAL A 1 99 ? 12.031 -10.234 -4.113 1 98.94 99 VAL A CA 1
ATOM 740 C C . VAL A 1 99 ? 11.258 -10.859 -2.953 1 98.94 99 VAL A C 1
ATOM 742 O O . VAL A 1 99 ? 11.625 -10.688 -1.788 1 98.94 99 VAL A O 1
ATOM 745 N N . GLY A 1 100 ? 10.211 -11.539 -3.289 1 98.88 100 GLY A N 1
ATOM 746 C CA . GLY A 1 100 ? 9.391 -12.258 -2.322 1 98.88 100 GLY A CA 1
ATOM 747 C C . GLY A 1 100 ? 9.797 -13.703 -2.148 1 98.88 100 GLY A C 1
ATOM 748 O O . GLY A 1 100 ? 10.188 -14.367 -3.113 1 98.88 100 GLY A O 1
ATOM 749 N N . HIS A 1 101 ? 9.617 -14.141 -0.893 1 98.88 101 HIS A N 1
ATOM 750 C CA . HIS A 1 101 ? 9.984 -15.508 -0.534 1 98.88 101 HIS A CA 1
ATOM 751 C C . HIS A 1 101 ? 8.914 -16.156 0.344 1 98.88 101 HIS A C 1
ATOM 753 O O . HIS A 1 101 ? 8.422 -15.523 1.287 1 98.88 101 HIS A O 1
ATOM 759 N N . VAL A 1 102 ? 8.672 -17.438 0.012 1 98.94 102 VAL A N 1
ATOM 760 C CA . VAL A 1 102 ? 7.859 -18.234 0.925 1 98.94 102 VAL A CA 1
ATOM 761 C C . VAL A 1 102 ? 8.727 -18.766 2.062 1 98.94 102 VAL A C 1
ATOM 763 O O . VAL A 1 102 ? 9.672 -19.516 1.829 1 98.94 102 VAL A O 1
ATOM 766 N N . ASP A 1 103 ? 8.383 -18.359 3.234 1 98.88 103 ASP A N 1
ATOM 767 C CA . ASP A 1 103 ? 9.117 -18.828 4.406 1 98.88 103 ASP A CA 1
ATOM 768 C C . ASP A 1 103 ? 8.547 -20.156 4.906 1 98.88 103 ASP A C 1
ATOM 770 O O . ASP A 1 103 ? 9.305 -21.047 5.328 1 98.88 103 ASP A O 1
ATOM 774 N N . ARG A 1 104 ? 7.234 -20.25 4.836 1 98.69 104 ARG A N 1
ATOM 775 C CA . ARG A 1 104 ? 6.531 -21.438 5.305 1 98.69 104 ARG A CA 1
ATOM 776 C C . ARG A 1 104 ? 5.18 -21.578 4.613 1 98.69 104 ARG A C 1
ATOM 778 O O . ARG A 1 104 ? 4.375 -20.656 4.613 1 98.69 104 ARG A O 1
ATOM 785 N N . MET A 1 105 ? 5.012 -22.672 4.062 1 97.88 105 MET A N 1
ATOM 786 C CA . MET A 1 105 ? 3.742 -23.031 3.436 1 97.88 105 MET A CA 1
ATOM 787 C C . MET A 1 105 ? 2.965 -24 4.305 1 97.88 105 MET A C 1
ATOM 789 O O . MET A 1 105 ? 3.389 -25.156 4.488 1 97.88 105 MET A O 1
ATOM 793 N N . GLY A 1 106 ? 1.924 -23.531 4.875 1 97.19 106 GLY A N 1
ATOM 794 C CA . GLY A 1 106 ? 1.06 -24.438 5.629 1 97.19 106 GLY A CA 1
ATOM 795 C C . GLY A 1 106 ? -0.097 -24.969 4.812 1 97.19 106 GLY A C 1
ATOM 796 O O . GLY A 1 106 ? -0.047 -24.969 3.58 1 97.19 106 GLY A O 1
ATOM 797 N N . LYS A 1 107 ? -1.062 -25.547 5.594 1 96.5 107 LYS A N 1
ATOM 798 C CA . LYS A 1 107 ? -2.242 -26.078 4.918 1 96.5 107 LYS A CA 1
ATOM 799 C C . LYS A 1 107 ? -3.141 -24.969 4.406 1 96.5 107 LYS A C 1
ATOM 801 O O . LYS A 1 107 ? -3.549 -24.969 3.242 1 96.5 107 LYS A O 1
ATOM 806 N N . SER A 1 108 ? -3.359 -23.953 5.285 1 97.81 108 SER A N 1
ATOM 807 C CA . SER A 1 108 ? -4.32 -22.906 4.926 1 97.81 108 SER A CA 1
ATOM 808 C C . SER A 1 108 ? -3.674 -21.531 4.941 1 97.81 108 SER A C 1
ATOM 810 O O . SER A 1 108 ? -4.258 -20.562 4.453 1 97.81 108 SER A O 1
ATOM 812 N N . LEU A 1 109 ? -2.451 -21.484 5.523 1 98.56 109 LEU A N 1
ATOM 813 C CA . LEU A 1 109 ? -1.751 -20.203 5.609 1 98.56 109 LEU A CA 1
ATOM 814 C C . LEU A 1 109 ? -0.344 -20.312 5.035 1 98.56 109 LEU A C 1
ATOM 816 O O . LEU A 1 109 ? 0.307 -21.344 5.168 1 98.56 109 LEU A O 1
ATOM 820 N N . CYS A 1 110 ? 0.079 -19.266 4.465 1 98.81 110 CYS A N 1
ATOM 821 C CA . CYS A 1 110 ? 1.449 -19.156 3.977 1 98.81 110 CYS A CA 1
ATOM 822 C C . CYS A 1 110 ? 2.119 -17.891 4.52 1 98.81 110 CYS A C 1
ATOM 824 O O . CYS A 1 110 ? 1.516 -16.812 4.531 1 98.81 110 CYS A O 1
ATOM 826 N N . PHE A 1 111 ? 3.334 -18.047 5.004 1 98.94 111 PHE A N 1
ATOM 827 C CA . PHE A 1 111 ? 4.125 -16.938 5.535 1 98.94 111 PHE A CA 1
ATOM 828 C C . PHE A 1 111 ? 5.242 -16.562 4.57 1 98.94 111 PHE A C 1
ATOM 830 O O . PHE A 1 111 ? 5.977 -17.438 4.086 1 98.94 111 PHE A O 1
ATOM 837 N N . CYS A 1 112 ? 5.324 -15.312 4.266 1 98.94 112 CYS A N 1
ATOM 838 C CA . CYS A 1 112 ? 6.301 -14.82 3.299 1 98.94 112 CYS A CA 1
ATOM 839 C C . CYS A 1 112 ? 7.051 -13.617 3.844 1 98.94 112 CYS A C 1
ATOM 841 O O . CYS A 1 112 ? 6.566 -12.93 4.746 1 98.94 112 CYS A O 1
ATOM 843 N N . HIS A 1 113 ? 8.211 -13.406 3.281 1 98.94 113 HIS A N 1
ATOM 844 C CA . HIS A 1 113 ? 8.898 -12.133 3.436 1 98.94 113 HIS A CA 1
ATOM 845 C C . HIS A 1 113 ? 9.375 -11.594 2.09 1 98.94 113 HIS A C 1
ATOM 847 O O . HIS A 1 113 ? 9.609 -12.367 1.159 1 98.94 113 HIS A O 1
ATOM 853 N N . THR A 1 114 ? 9.43 -10.328 1.971 1 98.94 114 THR A N 1
ATOM 854 C CA . THR A 1 114 ? 9.875 -9.648 0.758 1 98.94 114 THR A CA 1
ATOM 855 C C . THR A 1 114 ? 10.828 -8.508 1.096 1 98.94 114 THR A C 1
ATOM 857 O O . THR A 1 114 ? 10.562 -7.715 1.998 1 98.94 114 THR A O 1
ATOM 860 N N . ASP A 1 115 ? 11.906 -8.453 0.366 1 98.94 115 ASP A N 1
ATOM 861 C CA . ASP A 1 115 ? 12.812 -7.309 0.438 1 98.94 115 ASP A CA 1
ATOM 862 C C . ASP A 1 115 ? 12.742 -6.469 -0.835 1 98.94 115 ASP A C 1
ATOM 864 O O . ASP A 1 115 ? 12.672 -7.008 -1.939 1 98.94 115 ASP A O 1
ATOM 868 N N . ILE A 1 116 ? 12.727 -5.176 -0.664 1 98.94 116 ILE A N 1
ATOM 869 C CA . ILE A 1 116 ? 12.805 -4.25 -1.788 1 98.94 116 ILE A CA 1
ATOM 870 C C . ILE A 1 116 ? 14.156 -3.547 -1.791 1 98.94 116 ILE A C 1
ATOM 872 O O . ILE A 1 116 ? 14.539 -2.922 -0.8 1 98.94 116 ILE A O 1
ATOM 876 N N . THR A 1 117 ? 14.836 -3.594 -2.871 1 98.94 117 THR A N 1
ATOM 877 C CA . THR A 1 117 ? 16.078 -2.863 -3.076 1 98.94 117 THR A CA 1
ATOM 878 C C . THR A 1 117 ? 15.992 -1.977 -4.312 1 98.94 117 THR A C 1
ATOM 880 O O . THR A 1 117 ? 15.109 -2.156 -5.148 1 98.94 117 THR A O 1
ATOM 883 N N . ASP A 1 118 ? 16.875 -0.958 -4.355 1 98.75 118 ASP A N 1
ATOM 884 C CA . ASP A 1 118 ? 17.047 -0.253 -5.621 1 98.75 118 ASP A CA 1
ATOM 885 C C . ASP A 1 118 ? 18.078 -0.935 -6.5 1 98.75 118 ASP A C 1
ATOM 887 O O . ASP A 1 118 ? 18.562 -2.02 -6.172 1 98.75 118 ASP A O 1
ATOM 891 N N . GLU A 1 119 ? 18.391 -0.308 -7.629 1 98.25 119 GLU A N 1
ATOM 892 C CA . GLU A 1 119 ? 19.281 -0.922 -8.617 1 98.25 119 GLU A CA 1
ATOM 893 C C . GLU A 1 119 ? 20.703 -1.036 -8.094 1 98.25 119 GLU A C 1
ATOM 895 O O . GLU A 1 119 ? 21.516 -1.776 -8.648 1 98.25 119 GLU A O 1
ATOM 900 N N . THR A 1 120 ? 21.047 -0.348 -7.059 1 98.19 120 THR A N 1
ATOM 901 C CA . THR A 1 120 ? 22.391 -0.393 -6.492 1 98.19 120 THR A CA 1
ATOM 902 C C . THR A 1 120 ? 22.484 -1.453 -5.395 1 98.19 120 THR A C 1
ATOM 904 O O . THR A 1 120 ? 23.562 -1.722 -4.875 1 98.19 120 THR A O 1
ATOM 907 N N . GLY A 1 121 ? 21.406 -2.033 -5.051 1 98.5 121 GLY A N 1
ATOM 908 C CA . GLY A 1 121 ? 21.375 -3.053 -4.012 1 98.5 121 GLY A CA 1
ATOM 909 C C . GLY A 1 121 ? 21.062 -2.498 -2.639 1 98.5 121 GLY A C 1
ATOM 910 O O . GLY A 1 121 ? 20.984 -3.244 -1.66 1 98.5 121 GLY A O 1
ATOM 911 N N . ARG A 1 122 ? 20.781 -1.191 -2.535 1 98.62 122 ARG A N 1
ATOM 912 C CA . ARG A 1 122 ? 20.406 -0.573 -1.268 1 98.62 122 ARG A CA 1
ATOM 913 C C . ARG A 1 122 ? 19.016 -1.031 -0.823 1 98.62 122 ARG A C 1
ATOM 915 O O . ARG A 1 122 ? 18.062 -0.953 -1.59 1 98.62 122 ARG A O 1
ATOM 922 N N . LEU A 1 123 ? 18.906 -1.533 0.444 1 98.94 123 LEU A N 1
ATOM 923 C CA . LEU A 1 123 ? 17.641 -2 0.991 1 98.94 123 LEU A CA 1
ATOM 924 C C . LEU A 1 123 ? 16.734 -0.826 1.318 1 98.94 123 LEU A C 1
ATOM 926 O O . LEU A 1 123 ? 17.125 0.099 2.029 1 98.94 123 LEU A O 1
ATOM 930 N N . LEU A 1 124 ? 15.484 -0.837 0.783 1 98.94 124 LEU A N 1
ATOM 931 C CA . LEU A 1 124 ? 14.555 0.277 0.938 1 98.94 124 LEU A CA 1
ATOM 932 C C . LEU A 1 124 ? 13.438 -0.079 1.907 1 98.94 124 LEU A C 1
ATOM 934 O O . LEU A 1 124 ? 12.938 0.785 2.635 1 98.94 124 LEU A O 1
ATOM 938 N N . ALA A 1 125 ? 12.977 -1.316 1.931 1 98.94 125 ALA A N 1
ATOM 939 C CA . ALA A 1 125 ? 11.875 -1.765 2.775 1 98.94 125 ALA A CA 1
ATOM 940 C C . ALA A 1 125 ? 11.828 -3.289 2.854 1 98.94 125 ALA A C 1
ATOM 942 O O . ALA A 1 125 ? 12.375 -3.979 1.986 1 98.94 125 ALA A O 1
ATOM 943 N N . THR A 1 126 ? 11.258 -3.789 3.908 1 98.94 126 THR A N 1
ATOM 944 C CA . THR A 1 126 ? 10.984 -5.211 4.082 1 98.94 126 THR A CA 1
ATOM 945 C C . THR A 1 126 ? 9.531 -5.441 4.496 1 98.94 126 THR A C 1
ATOM 947 O O . THR A 1 126 ? 8.977 -4.66 5.27 1 98.94 126 THR A O 1
ATOM 950 N N . LEU A 1 127 ? 8.961 -6.445 3.961 1 98.94 127 LEU A N 1
ATOM 951 C CA . LEU A 1 127 ? 7.57 -6.773 4.23 1 98.94 127 LEU A CA 1
ATOM 952 C C . LEU A 1 127 ? 7.43 -8.227 4.68 1 98.94 127 LEU A C 1
ATOM 954 O O . LEU A 1 127 ? 8.07 -9.117 4.117 1 98.94 127 LEU A O 1
ATOM 958 N N . ARG A 1 128 ? 6.637 -8.438 5.688 1 98.94 128 ARG A N 1
ATOM 959 C CA . ARG A 1 128 ? 6.156 -9.766 6.059 1 98.94 128 ARG A CA 1
ATOM 960 C C . ARG A 1 128 ? 4.66 -9.898 5.801 1 98.94 128 ARG A C 1
ATOM 962 O O . ARG A 1 128 ? 3.889 -8.984 6.094 1 98.94 128 ARG A O 1
ATOM 969 N N . THR A 1 129 ? 4.316 -10.992 5.254 1 98.88 129 THR A N 1
ATOM 970 C CA . THR A 1 129 ? 2.91 -11.18 4.922 1 98.88 129 THR A CA 1
ATOM 971 C C . THR A 1 129 ? 2.434 -12.562 5.363 1 98.88 129 THR A C 1
ATOM 973 O O . THR A 1 129 ? 3.219 -13.516 5.402 1 98.88 129 THR A O 1
ATOM 976 N N . VAL A 1 130 ? 1.225 -12.617 5.758 1 98.94 130 VAL A N 1
ATOM 977 C CA . VAL A 1 130 ? 0.475 -13.859 5.941 1 98.94 130 VAL A CA 1
ATOM 978 C C . VAL A 1 130 ? -0.65 -13.938 4.914 1 98.94 130 VAL A C 1
ATOM 980 O O . VAL A 1 130 ? -1.447 -13.008 4.781 1 98.94 130 VAL A O 1
ATOM 983 N N . MET A 1 131 ? -0.694 -15.016 4.242 1 98.44 131 MET A N 1
ATOM 984 C CA . MET A 1 131 ? -1.662 -15.156 3.156 1 98.44 131 MET A CA 1
ATOM 985 C C . MET A 1 131 ? -2.566 -16.359 3.391 1 98.44 131 MET A C 1
ATOM 987 O O . MET A 1 131 ? -2.105 -17.406 3.842 1 98.44 131 MET A O 1
ATOM 991 N N . ASP A 1 132 ? -3.818 -16.172 3.121 1 98.25 132 ASP A N 1
ATOM 992 C CA . ASP A 1 132 ? -4.816 -17.234 3.148 1 98.25 132 ASP A CA 1
ATOM 993 C C . ASP A 1 132 ? -4.777 -18.047 1.864 1 98.25 132 ASP A C 1
ATOM 995 O O . ASP A 1 132 ? -4.918 -17.516 0.767 1 98.25 132 ASP A O 1
ATOM 999 N N . LEU A 1 133 ? -4.516 -19.312 2.025 1 97.81 133 LEU A N 1
ATOM 1000 C CA . LEU A 1 133 ? -4.641 -20.25 0.917 1 97.81 133 LEU A CA 1
ATOM 1001 C C . LEU A 1 133 ? -6.07 -20.766 0.801 1 97.81 133 LEU A C 1
ATOM 1003 O O . LEU A 1 133 ? -6.465 -21.688 1.528 1 97.81 133 LEU A O 1
ATOM 1007 N N . THR A 1 134 ? -6.848 -20.359 -0.166 1 96.19 134 THR A N 1
ATOM 1008 C CA . THR A 1 134 ? -8.297 -20.484 -0.179 1 96.19 134 THR A CA 1
ATOM 1009 C C . THR A 1 134 ? -8.719 -21.875 -0.669 1 96.19 134 THR A C 1
ATOM 1011 O O . THR A 1 134 ? -9.859 -22.297 -0.472 1 96.19 134 THR A O 1
ATOM 1014 N N . GLY A 1 135 ? -7.891 -22.5 -1.373 1 95.56 135 GLY A N 1
ATOM 1015 C CA . GLY A 1 135 ? -8.219 -23.781 -1.979 1 95.56 135 GLY A CA 1
ATOM 1016 C C . GLY A 1 135 ? -8.898 -23.641 -3.33 1 95.56 135 GLY A C 1
ATOM 1017 O O . GLY A 1 135 ? -9.094 -24.641 -4.035 1 95.56 135 GLY A O 1
ATOM 1018 N N . ARG A 1 136 ? -9.25 -22.469 -3.738 1 94.81 136 ARG A N 1
ATOM 1019 C CA . ARG A 1 136 ? -9.844 -22.25 -5.051 1 94.81 136 ARG A CA 1
ATOM 1020 C C . ARG A 1 136 ? -8.781 -22.25 -6.145 1 94.81 136 ARG A C 1
ATOM 1022 O O . ARG A 1 136 ? -7.824 -21.469 -6.086 1 94.81 136 ARG A O 1
ATOM 1029 N N . PRO A 1 137 ? -8.984 -23.047 -7.125 1 93 137 PRO A N 1
ATOM 1030 C CA . PRO A 1 137 ? -7.93 -23.156 -8.133 1 93 137 PRO A CA 1
ATOM 1031 C C . PRO A 1 137 ? -7.766 -21.891 -8.969 1 93 137 PRO A C 1
ATOM 1033 O O . PRO A 1 137 ? -8.75 -21.188 -9.227 1 93 137 PRO A O 1
ATOM 1036 N N . LEU A 1 138 ? -6.523 -21.625 -9.297 1 89.12 138 LEU A N 1
ATOM 1037 C CA . LEU A 1 138 ? -6.207 -20.547 -10.219 1 89.12 138 LEU A CA 1
ATOM 1038 C C . LEU A 1 138 ? -6.246 -21.031 -11.664 1 89.12 138 LEU A C 1
ATOM 1040 O O . LEU A 1 138 ? -5.641 -22.047 -11.992 1 89.12 138 LEU A O 1
ATOM 1044 N N . GLU A 1 139 ? -7.016 -20.422 -12.461 1 82.88 139 GLU A N 1
ATOM 1045 C CA . GLU A 1 139 ? -7.035 -20.766 -13.883 1 82.88 139 GLU A CA 1
ATOM 1046 C C . GLU A 1 139 ? -5.891 -20.109 -14.633 1 82.88 139 GLU A C 1
ATOM 1048 O O . GLU A 1 139 ? -5.852 -18.875 -14.758 1 82.88 139 GLU A O 1
ATOM 1053 N N . LEU A 1 140 ? -4.887 -20.859 -15.008 1 84.75 140 LEU A N 1
ATOM 1054 C CA . LEU A 1 140 ? -3.734 -20.328 -15.727 1 84.75 140 LEU A CA 1
ATOM 1055 C C . LEU A 1 140 ? -3.799 -20.719 -17.203 1 84.75 140 LEU A C 1
ATOM 1057 O O . LEU A 1 140 ? -4.336 -21.766 -17.547 1 84.75 140 LEU A O 1
ATOM 1061 N N . MET B 1 1 ? -7.742 22.578 15.586 1 91 1 MET B N 1
ATOM 1062 C CA . MET B 1 1 ? -7.152 23.328 14.477 1 91 1 MET B CA 1
ATOM 1063 C C . MET B 1 1 ? -8.062 24.484 14.055 1 91 1 MET B C 1
ATOM 1065 O O . MET B 1 1 ? -9.281 24.391 14.188 1 91 1 MET B O 1
ATOM 1069 N N . THR B 1 2 ? -7.406 25.531 13.562 1 93.5 2 THR B N 1
ATOM 1070 C CA . THR B 1 2 ? -8.18 26.656 13.047 1 93.5 2 THR B CA 1
ATOM 1071 C C . THR B 1 2 ? -8.82 26.312 11.711 1 93.5 2 THR B C 1
ATOM 1073 O O . THR B 1 2 ? -8.383 25.391 11.023 1 93.5 2 THR B O 1
ATOM 1076 N N . ASN B 1 3 ? -9.875 27.047 11.383 1 94.62 3 ASN B N 1
ATOM 1077 C CA . ASN B 1 3 ? -10.523 26.828 10.094 1 94.62 3 ASN B CA 1
ATOM 1078 C C . ASN B 1 3 ? -9.562 27.109 8.938 1 94.62 3 ASN B C 1
ATOM 1080 O O . ASN B 1 3 ? -9.609 26.438 7.906 1 94.62 3 ASN B O 1
ATOM 1084 N N . GLN B 1 4 ? -8.727 28.078 9.102 1 94.31 4 GLN B N 1
ATOM 1085 C CA . GLN B 1 4 ? -7.746 28.422 8.078 1 94.31 4 GLN B CA 1
ATOM 1086 C C . GLN B 1 4 ? -6.777 27.266 7.828 1 94.31 4 GLN B C 1
ATOM 1088 O O . GLN B 1 4 ? -6.488 26.938 6.676 1 94.31 4 GLN B O 1
ATOM 1093 N N . LEU B 1 5 ? -6.293 26.75 8.906 1 93.81 5 LEU B N 1
ATOM 1094 C CA . LEU B 1 5 ? -5.395 25.609 8.789 1 93.81 5 LEU B CA 1
ATOM 1095 C C . LEU B 1 5 ? -6.102 24.422 8.141 1 93.81 5 LEU B C 1
ATOM 1097 O O . LEU B 1 5 ? -5.527 23.75 7.285 1 93.81 5 LEU B O 1
ATOM 1101 N N . LYS B 1 6 ? -7.309 24.203 8.531 1 95.94 6 LYS B N 1
ATOM 1102 C CA . LYS B 1 6 ? -8.086 23.125 7.945 1 95.94 6 LYS B CA 1
ATOM 1103 C C . LYS B 1 6 ? -8.195 23.281 6.434 1 95.94 6 LYS B C 1
ATOM 1105 O O . LYS B 1 6 ? -8 22.328 5.684 1 95.94 6 LYS B O 1
ATOM 1110 N N . GLU B 1 7 ? -8.477 24.453 5.996 1 94.5 7 GLU B N 1
ATOM 1111 C CA . GLU B 1 7 ? -8.602 24.734 4.57 1 94.5 7 GLU B CA 1
ATOM 1112 C C . GLU B 1 7 ? -7.277 24.516 3.844 1 94.5 7 GLU B C 1
ATOM 1114 O O . GLU B 1 7 ? -7.254 23.953 2.746 1 94.5 7 GLU B O 1
ATOM 1119 N N . LYS B 1 8 ? -6.234 24.969 4.469 1 93.62 8 LYS B N 1
ATOM 1120 C CA . LYS B 1 8 ? -4.91 24.797 3.877 1 93.62 8 LYS B CA 1
ATOM 1121 C C . LYS B 1 8 ? -4.547 23.312 3.76 1 93.62 8 LYS 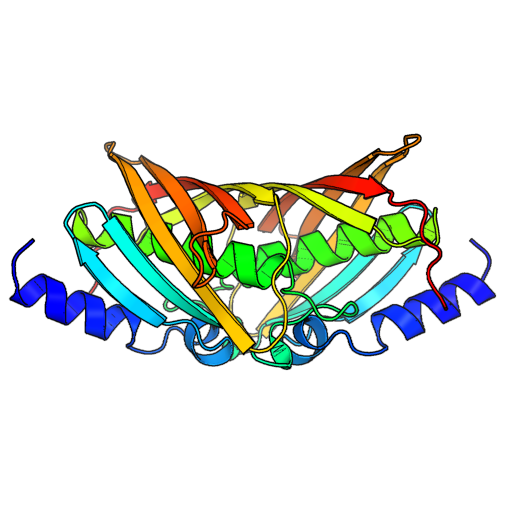B C 1
ATOM 1123 O O . LYS B 1 8 ? -3.994 22.875 2.746 1 93.62 8 LYS B O 1
ATOM 1128 N N . LEU B 1 9 ? -4.852 22.547 4.789 1 93.69 9 LEU B N 1
ATOM 1129 C CA . LEU B 1 9 ? -4.531 21.125 4.789 1 93.69 9 LEU B CA 1
ATOM 1130 C C . LEU B 1 9 ? -5.398 20.359 3.785 1 93.69 9 LEU B C 1
ATOM 1132 O O . LEU B 1 9 ? -4.93 19.422 3.139 1 93.69 9 LEU B O 1
ATOM 1136 N N . LEU B 1 10 ? -6.629 20.75 3.672 1 93.56 10 LEU B N 1
ATOM 1137 C CA . LEU B 1 10 ? -7.496 20.125 2.68 1 93.56 10 LEU B CA 1
ATOM 1138 C C . LEU B 1 10 ? -6.988 20.406 1.267 1 93.56 10 LEU B C 1
ATOM 1140 O O . LEU B 1 10 ? -6.965 19.5 0.427 1 93.56 10 LEU B O 1
ATOM 1144 N N . ALA B 1 11 ? -6.543 21.641 1.064 1 89.38 11 ALA B N 1
ATOM 1145 C CA . ALA B 1 11 ? -5.969 22 -0.23 1 89.38 11 ALA B CA 1
ATOM 1146 C C . ALA B 1 11 ? -4.664 21.25 -0.479 1 89.38 11 ALA B C 1
ATOM 1148 O O . ALA B 1 11 ? -4.414 20.781 -1.591 1 89.38 11 ALA B O 1
ATOM 1149 N N . TYR B 1 12 ? -3.855 21.156 0.592 1 84.69 12 TYR B N 1
ATOM 1150 C CA . TYR B 1 12 ? -2.596 20.422 0.559 1 84.69 12 TYR B CA 1
ATOM 1151 C C . TYR B 1 12 ? -2.83 18.953 0.225 1 84.69 12 TYR B C 1
ATOM 1153 O O . TYR B 1 12 ? -2.062 18.359 -0.53 1 84.69 12 TYR B O 1
ATOM 1161 N N . GLY B 1 13 ? -3.824 18.359 0.746 1 79.38 13 GLY B N 1
ATOM 1162 C CA . GLY B 1 13 ? -4.164 16.969 0.532 1 79.38 13 GLY B CA 1
ATOM 1163 C C . GLY B 1 13 ? -4.727 16.688 -0.85 1 79.38 13 GLY B C 1
ATOM 1164 O O . GLY B 1 13 ? -4.617 15.57 -1.362 1 79.38 13 GLY B O 1
ATOM 1165 N N . THR B 1 14 ? -5.324 17.812 -1.237 1 70.31 14 THR B N 1
ATOM 1166 C CA . THR B 1 14 ? -5.934 17.641 -2.555 1 70.31 14 THR B CA 1
ATOM 1167 C C . THR B 1 14 ? -4.938 18 -3.654 1 70.31 14 THR B C 1
ATOM 1169 O O . THR B 1 14 ? -5.082 17.562 -4.797 1 70.31 14 THR B O 1
ATOM 1172 N N . LYS B 1 15 ? -4.008 19.125 -2.996 1 67.06 15 LYS B N 1
ATOM 1173 C CA . LYS B 1 15 ? -3 19.641 -3.914 1 67.06 15 LYS B CA 1
ATOM 1174 C C . LYS B 1 15 ? -1.88 18.641 -4.137 1 67.06 15 LYS B C 1
ATOM 1176 O O . LYS B 1 15 ? -1.628 17.781 -3.281 1 67.06 15 LYS B O 1
ATOM 1181 N N . ALA B 1 16 ? -1.25 17.938 -5.203 1 69.88 16 ALA B N 1
ATOM 1182 C CA . ALA B 1 16 ? -1.115 16.812 -6.117 1 69.88 16 ALA B CA 1
ATOM 1183 C C . ALA B 1 16 ? 0.043 15.906 -5.707 1 69.88 16 ALA B C 1
ATOM 1185 O O . ALA B 1 16 ? 1.21 16.25 -5.918 1 69.88 16 ALA B O 1
ATOM 1186 N N . GLU B 1 17 ? -0.13 15.43 -4.488 1 88.56 17 GLU B N 1
ATOM 1187 C CA . GLU B 1 17 ? 0.749 14.266 -4.438 1 88.56 17 GLU B CA 1
ATOM 1188 C C . GLU B 1 17 ? 0.486 13.32 -5.605 1 88.56 17 GLU B C 1
ATOM 1190 O O . GLU B 1 17 ? -0.603 12.75 -5.719 1 88.56 17 GLU B O 1
ATOM 1195 N N . PRO B 1 18 ? 1.463 13.227 -6.477 1 93.69 18 PRO B N 1
ATOM 1196 C CA . PRO B 1 18 ? 1.25 12.531 -7.75 1 93.69 18 PRO B CA 1
ATOM 1197 C C . PRO B 1 18 ? 0.63 11.148 -7.574 1 93.69 18 PRO B C 1
ATOM 1199 O O . PRO B 1 18 ? -0.318 10.797 -8.281 1 93.69 18 PRO B O 1
ATOM 1202 N N . PHE B 1 19 ? 1.112 10.391 -6.613 1 96.75 19 PHE B N 1
ATOM 1203 C CA . PHE B 1 19 ? 0.589 9.047 -6.406 1 96.75 19 PHE B CA 1
ATOM 1204 C C . PHE B 1 19 ? -0.882 9.094 -6.008 1 96.75 19 PHE B C 1
ATOM 1206 O O . PHE B 1 19 ? -1.685 8.289 -6.488 1 96.75 19 PHE B O 1
ATOM 1213 N N . THR B 1 20 ? -1.232 9.977 -5.141 1 95.69 20 THR B N 1
ATOM 1214 C CA . THR B 1 20 ? -2.598 10.109 -4.645 1 95.69 20 THR B CA 1
ATOM 1215 C C . THR B 1 20 ? -3.541 10.523 -5.77 1 95.69 20 THR B C 1
ATOM 1217 O O . THR B 1 20 ? -4.633 9.969 -5.91 1 95.69 20 THR B O 1
ATOM 1220 N N . VAL B 1 21 ? -3.104 11.461 -6.609 1 94.75 21 VAL B N 1
ATOM 1221 C CA . VAL B 1 21 ? -3.891 11.914 -7.75 1 94.75 21 VAL B CA 1
ATOM 1222 C C . VAL B 1 21 ? -4.059 10.773 -8.75 1 94.75 21 VAL B C 1
ATOM 1224 O O . VAL B 1 21 ? -5.168 10.508 -9.219 1 94.75 21 VAL B O 1
ATOM 1227 N N . HIS B 1 22 ? -3.021 10.094 -9.031 1 96.31 22 HIS B N 1
ATOM 1228 C CA . HIS B 1 22 ? -2.996 8.992 -9.984 1 96.31 22 HIS B CA 1
ATOM 1229 C C . HIS B 1 22 ? -3.951 7.875 -9.57 1 96.31 22 HIS B C 1
ATOM 1231 O O . HIS B 1 22 ? -4.559 7.223 -10.422 1 96.31 22 HIS B O 1
ATOM 1237 N N . ASN B 1 23 ? -4.137 7.691 -8.273 1 96.81 23 ASN B N 1
ATOM 1238 C CA . ASN B 1 23 ? -4.941 6.582 -7.773 1 96.81 23 ASN B CA 1
ATOM 1239 C C . ASN B 1 23 ? -6.289 7.062 -7.234 1 96.81 23 ASN B C 1
ATOM 1241 O O . ASN B 1 23 ? -6.984 6.32 -6.543 1 96.81 23 ASN B O 1
ATOM 1245 N N . HIS B 1 24 ? -6.652 8.32 -7.465 1 95.88 24 HIS B N 1
ATOM 1246 C CA . HIS B 1 24 ? -7.988 8.875 -7.285 1 95.88 24 HIS B CA 1
ATOM 1247 C C . HIS B 1 24 ? -8.359 8.945 -5.809 1 95.88 24 HIS B C 1
ATOM 1249 O O . HIS B 1 24 ? -9.531 8.758 -5.449 1 95.88 24 HIS B O 1
ATOM 1255 N N . ILE B 1 25 ? -7.398 9.117 -4.957 1 96.75 25 ILE B N 1
ATOM 1256 C CA . ILE B 1 25 ? -7.609 9.203 -3.518 1 96.75 25 ILE B CA 1
ATOM 1257 C C . ILE B 1 25 ? -7.777 10.656 -3.102 1 96.75 25 ILE B C 1
ATOM 1259 O O . ILE B 1 25 ? -7.039 11.531 -3.562 1 96.75 25 ILE B O 1
ATOM 1263 N N . ARG B 1 26 ? -8.758 10.891 -2.174 1 96.19 26 ARG B N 1
ATOM 1264 C CA . ARG B 1 26 ? -9.047 12.273 -1.813 1 96.19 26 ARG B CA 1
ATOM 1265 C C . ARG B 1 26 ? -9.227 12.422 -0.305 1 96.19 26 ARG B C 1
ATOM 1267 O O . ARG B 1 26 ? -9.953 11.648 0.321 1 96.19 26 ARG B O 1
ATOM 1274 N N . VAL B 1 27 ? -8.562 13.414 0.239 1 97.19 27 VAL B N 1
ATOM 1275 C CA . VAL B 1 27 ? -8.844 13.828 1.607 1 97.19 27 VAL B CA 1
ATOM 1276 C C . VAL B 1 27 ? -10.156 14.617 1.646 1 97.19 27 VAL B C 1
ATOM 1278 O O . VAL B 1 27 ? -10.312 15.609 0.935 1 97.19 27 VAL B O 1
ATOM 1281 N N . THR B 1 28 ? -11.117 14.227 2.547 1 97.25 28 THR B N 1
ATOM 1282 C CA . THR B 1 28 ? -12.453 14.805 2.41 1 97.25 28 THR B CA 1
ATOM 1283 C C . THR B 1 28 ? -12.859 15.531 3.691 1 97.25 28 THR B C 1
ATOM 1285 O O . THR B 1 28 ? -13.789 16.344 3.682 1 97.25 28 THR B O 1
ATOM 1288 N N . ASP B 1 29 ? -12.25 15.18 4.812 1 97.81 29 ASP B N 1
ATOM 1289 C CA . ASP B 1 29 ? -12.578 15.852 6.066 1 97.81 29 ASP B CA 1
ATOM 1290 C C . ASP B 1 29 ? -11.414 15.758 7.055 1 97.81 29 ASP B C 1
ATOM 1292 O O . ASP B 1 29 ? -10.641 14.797 7.023 1 97.81 29 ASP B O 1
ATOM 1296 N N . LEU B 1 30 ? -11.344 16.797 7.891 1 98.06 30 LEU B N 1
ATOM 1297 C CA . LEU B 1 30 ? -10.273 16.875 8.875 1 98.06 30 LEU B CA 1
ATOM 1298 C C . LEU B 1 30 ? -10.805 17.359 10.219 1 98.06 30 LEU B C 1
ATOM 1300 O O . LEU B 1 30 ? -11.656 18.234 10.273 1 98.06 30 LEU B O 1
ATOM 1304 N N . GLN B 1 31 ? -10.391 16.719 11.219 1 98.19 31 GLN B N 1
ATOM 1305 C CA . GLN B 1 31 ? -10.477 17.156 12.609 1 98.19 31 GLN B CA 1
ATOM 1306 C C . GLN B 1 31 ? -9.141 17 13.32 1 98.19 31 GLN B C 1
ATOM 1308 O O . GLN B 1 31 ? -8.203 16.406 12.773 1 98.19 31 GLN B O 1
ATOM 1313 N N . ASP B 1 32 ? -9.031 17.641 14.477 1 98.5 32 ASP B N 1
ATOM 1314 C CA . ASP B 1 32 ? -7.789 17.5 15.234 1 98.5 32 ASP B CA 1
ATOM 1315 C C . ASP B 1 32 ? -7.5 16.016 15.516 1 98.5 32 ASP B C 1
ATOM 1317 O O . ASP B 1 32 ? -8.273 15.359 16.219 1 98.5 32 ASP B O 1
ATOM 1321 N N . GLY B 1 33 ? -6.418 15.539 14.984 1 98.62 33 GLY B N 1
ATOM 1322 C CA . GLY B 1 33 ? -5.973 14.172 15.211 1 98.62 33 GLY B CA 1
ATOM 1323 C C . GLY B 1 33 ? -6.746 13.148 14.398 1 98.62 33 GLY B C 1
ATOM 1324 O O . GLY B 1 33 ? -6.684 11.953 14.68 1 98.62 33 GLY B O 1
ATOM 1325 N N . GLU B 1 34 ? -7.547 13.609 13.445 1 98.75 34 GLU B N 1
ATOM 1326 C CA . GLU B 1 34 ? -8.367 12.719 12.633 1 98.75 34 GLU B CA 1
ATOM 1327 C C . GLU B 1 34 ? -8.438 13.195 11.188 1 98.75 34 GLU B C 1
ATOM 1329 O O . GLU B 1 34 ? -8.555 14.398 10.93 1 98.75 34 GLU B O 1
ATOM 1334 N N . ALA B 1 35 ? -8.391 12.266 10.266 1 98.56 35 ALA B N 1
ATOM 1335 C CA . ALA B 1 35 ? -8.555 12.594 8.852 1 98.56 35 ALA B CA 1
ATOM 1336 C C . ALA B 1 35 ? -9.414 11.547 8.148 1 98.56 35 ALA B C 1
ATOM 1338 O O . ALA B 1 35 ? -9.258 10.344 8.383 1 98.56 35 ALA B O 1
ATOM 1339 N N . ARG B 1 36 ? -10.305 12.039 7.328 1 98.69 36 ARG B N 1
ATOM 1340 C CA . ARG B 1 36 ? -11.133 11.195 6.477 1 98.69 36 ARG B CA 1
ATOM 1341 C C . ARG B 1 36 ? -10.664 11.25 5.023 1 98.69 36 ARG B C 1
ATOM 1343 O O . ARG B 1 36 ? -10.523 12.336 4.453 1 98.69 36 ARG B O 1
ATOM 1350 N N . VAL B 1 37 ? -10.422 10.125 4.457 1 98.38 37 VAL B N 1
ATOM 1351 C CA . VAL B 1 37 ? -9.961 9.969 3.082 1 98.38 37 VAL B CA 1
ATOM 1352 C C . VAL B 1 37 ? -10.875 9 2.336 1 98.38 37 VAL B C 1
ATOM 1354 O O . VAL B 1 37 ? -11.273 7.969 2.883 1 98.38 37 VAL B O 1
ATOM 1357 N N . GLU B 1 38 ? -11.156 9.312 1.09 1 98.5 38 GLU B N 1
ATOM 1358 C CA . GLU B 1 38 ? -12.133 8.508 0.357 1 98.5 38 GLU B CA 1
ATOM 1359 C C . GLU B 1 38 ? -11.625 8.148 -1.034 1 98.5 38 GLU B C 1
ATOM 1361 O O . GLU B 1 38 ? -10.797 8.867 -1.601 1 98.5 38 GLU B O 1
ATOM 1366 N N . LEU B 1 39 ? -12.109 7.086 -1.515 1 98.25 39 LEU B N 1
ATOM 1367 C CA . LEU B 1 39 ? -11.859 6.574 -2.855 1 98.25 39 LEU B CA 1
ATOM 1368 C C . LEU B 1 39 ? -13.062 5.781 -3.365 1 98.25 39 LEU B C 1
ATOM 1370 O O . LEU B 1 39 ? -13.539 4.871 -2.686 1 98.25 39 LEU B O 1
ATOM 1374 N N . THR B 1 40 ? -13.602 6.172 -4.449 1 98.69 40 THR B N 1
ATOM 1375 C CA . THR B 1 40 ? -14.5 5.277 -5.168 1 98.69 40 THR B CA 1
ATOM 1376 C C . THR B 1 40 ? -13.719 4.375 -6.117 1 98.69 40 THR B C 1
ATOM 1378 O O . THR B 1 40 ? -12.984 4.859 -6.98 1 98.69 40 THR B O 1
ATOM 1381 N N . LEU B 1 41 ? -13.906 3.092 -5.938 1 98.62 41 LEU B N 1
ATOM 1382 C CA . LEU B 1 41 ? -13.102 2.117 -6.664 1 98.62 41 LEU B CA 1
ATOM 1383 C C . LEU B 1 41 ? -13.328 2.24 -8.172 1 98.62 41 LEU B C 1
ATOM 1385 O O . LEU B 1 41 ? -14.469 2.217 -8.633 1 98.62 41 LEU B O 1
ATOM 1389 N N . GLN B 1 42 ? -12.25 2.418 -8.859 1 98.19 42 GLN B N 1
ATOM 1390 C CA . GLN B 1 42 ? -12.18 2.441 -10.32 1 98.19 42 GLN B CA 1
ATOM 1391 C C . GLN B 1 42 ? -11.664 1.113 -10.867 1 98.19 42 GLN B C 1
ATOM 1393 O O . GLN B 1 42 ? -11.141 0.285 -10.117 1 98.19 42 GLN B O 1
ATOM 1398 N N . PRO B 1 43 ? -11.844 0.847 -12.172 1 97.5 43 PRO B N 1
ATOM 1399 C CA . PRO B 1 43 ? -11.305 -0.398 -12.727 1 97.5 43 PRO B CA 1
ATOM 1400 C C . PRO B 1 43 ? -9.82 -0.593 -12.406 1 97.5 43 PRO B C 1
ATOM 1402 O O . PRO B 1 43 ? -9.398 -1.706 -12.094 1 97.5 43 PRO B O 1
ATOM 1405 N N . GLU B 1 44 ? -9.047 0.487 -12.383 1 97.06 44 GLU B N 1
ATOM 1406 C CA . GLU B 1 44 ? -7.605 0.393 -12.188 1 97.06 44 GLU B CA 1
ATOM 1407 C C . GLU B 1 44 ? -7.254 0.225 -10.711 1 97.06 44 GLU B C 1
ATOM 1409 O O . GLU B 1 44 ? -6.082 0.08 -10.359 1 97.06 44 GLU B O 1
ATOM 1414 N N . SER B 1 45 ? -8.281 0.266 -9.789 1 98.06 45 SER B N 1
ATOM 1415 C CA . SER B 1 45 ? -8.078 0.035 -8.359 1 98.06 45 SER B CA 1
ATOM 1416 C C . SER B 1 45 ? -8.109 -1.454 -8.031 1 98.06 45 SER B C 1
ATOM 1418 O O . SER B 1 45 ? -7.793 -1.854 -6.91 1 98.06 45 SER B O 1
ATOM 1420 N N . LEU B 1 46 ? -8.492 -2.262 -8.992 1 97.25 46 LEU B N 1
ATOM 1421 C CA . LEU B 1 46 ? -8.938 -3.615 -8.68 1 97.25 46 LEU B CA 1
ATOM 1422 C C . LEU B 1 46 ? -7.812 -4.621 -8.914 1 97.25 46 LEU B C 1
ATOM 1424 O O . LEU B 1 46 ? -6.906 -4.375 -9.711 1 97.25 46 LEU B O 1
ATOM 1428 N N . ASN B 1 47 ? -7.922 -5.711 -8.141 1 94 47 ASN B N 1
ATOM 1429 C CA . ASN B 1 47 ? -7.098 -6.879 -8.445 1 94 47 ASN B CA 1
ATOM 1430 C C . ASN B 1 47 ? -7.734 -7.746 -9.523 1 94 47 ASN B C 1
ATOM 1432 O O . ASN B 1 47 ? -8.734 -7.352 -10.133 1 94 47 ASN B O 1
ATOM 1436 N N . ARG B 1 48 ? -7.137 -8.852 -9.82 1 89.69 48 ARG B N 1
ATOM 1437 C CA . ARG B 1 48 ? -7.566 -9.703 -10.922 1 89.69 48 ARG B CA 1
ATOM 1438 C C . ARG B 1 48 ? -8.906 -10.352 -10.617 1 89.69 48 ARG B C 1
ATOM 1440 O O . ARG B 1 48 ? -9.578 -10.867 -11.523 1 89.69 48 ARG B O 1
ATOM 1447 N N . TRP B 1 49 ? -9.328 -10.328 -9.352 1 89.69 49 TRP B N 1
ATOM 1448 C CA . TRP B 1 49 ? -10.57 -10.977 -8.945 1 89.69 49 TRP B CA 1
ATOM 1449 C C . TRP B 1 49 ? -11.719 -9.969 -8.914 1 89.69 49 TRP B C 1
ATOM 1451 O O . TRP B 1 49 ? -12.844 -10.32 -8.539 1 89.69 49 TRP B O 1
ATOM 1461 N N . GLY B 1 50 ? -11.43 -8.805 -9.203 1 92.88 50 GLY B N 1
ATOM 1462 C CA . GLY B 1 50 ? -12.477 -7.801 -9.281 1 92.88 50 GLY B CA 1
ATOM 1463 C C . GLY B 1 50 ? -12.742 -7.113 -7.957 1 92.88 50 GLY B C 1
ATOM 1464 O O . GLY B 1 50 ? -13.789 -6.492 -7.777 1 92.88 50 GLY B O 1
ATOM 1465 N N . THR B 1 51 ? -11.875 -7.305 -7.062 1 96.44 51 THR B N 1
ATOM 1466 C CA . THR B 1 51 ? -11.984 -6.602 -5.789 1 96.44 51 THR B CA 1
ATOM 1467 C C . THR B 1 51 ? -10.828 -5.625 -5.605 1 96.44 51 THR B C 1
ATOM 1469 O O . THR B 1 51 ? -9.875 -5.625 -6.395 1 96.44 51 THR B O 1
ATOM 1472 N N . ALA B 1 52 ? -10.977 -4.75 -4.598 1 98 52 ALA B N 1
ATOM 1473 C CA . ALA B 1 52 ? -9.922 -3.779 -4.32 1 98 52 ALA B CA 1
ATOM 1474 C C . ALA B 1 52 ? -8.578 -4.473 -4.109 1 98 52 ALA B C 1
ATOM 1476 O O . ALA B 1 52 ? -8.484 -5.438 -3.348 1 98 52 ALA B O 1
ATOM 1477 N N . HIS B 1 53 ? -7.59 -4.035 -4.824 1 97.94 53 HIS B N 1
ATOM 1478 C CA . HIS B 1 53 ? -6.246 -4.531 -4.559 1 97.94 53 HIS B CA 1
ATOM 1479 C C . HIS B 1 53 ? -5.781 -4.148 -3.156 1 97.94 53 HIS B C 1
ATOM 1481 O O . HIS B 1 53 ? -6.066 -3.047 -2.684 1 97.94 53 HIS B O 1
ATOM 1487 N N . GLY B 1 54 ? -5.031 -4.973 -2.496 1 97.5 54 GLY B N 1
ATOM 1488 C CA . GLY B 1 54 ? -4.539 -4.699 -1.154 1 97.5 54 GLY B CA 1
ATOM 1489 C C . GLY B 1 54 ? -3.676 -3.455 -1.077 1 97.5 54 GLY B C 1
ATOM 1490 O O . GLY B 1 54 ? -3.652 -2.771 -0.052 1 97.5 54 GLY B O 1
ATOM 1491 N N . GLY B 1 55 ? -2.928 -3.229 -2.15 1 97.94 55 GLY B N 1
ATOM 1492 C CA . GLY B 1 55 ? -2.076 -2.053 -2.215 1 97.94 55 GLY B CA 1
ATOM 1493 C C . GLY B 1 55 ? -2.85 -0.75 -2.133 1 97.94 55 GLY B C 1
ATOM 1494 O O . GLY B 1 55 ? -2.385 0.217 -1.526 1 97.94 55 GLY B O 1
ATOM 1495 N N . ILE B 1 56 ? -4.008 -0.722 -2.771 1 98 56 ILE B N 1
ATOM 1496 C CA . ILE B 1 56 ? -4.801 0.504 -2.766 1 98 56 ILE B CA 1
ATOM 1497 C C . ILE B 1 56 ? -5.422 0.708 -1.386 1 98 56 ILE B C 1
ATOM 1499 O O . ILE B 1 56 ? -5.527 1.839 -0.905 1 98 56 ILE B O 1
ATOM 1503 N N . LEU B 1 57 ? -5.875 -0.417 -0.737 1 98.81 57 LEU B N 1
ATOM 1504 C CA . LEU B 1 57 ? -6.375 -0.327 0.629 1 98.81 57 LEU B CA 1
ATOM 1505 C C . LEU B 1 57 ? -5.297 0.196 1.571 1 98.81 57 LEU B C 1
ATOM 1507 O O . LEU B 1 57 ? -5.555 1.092 2.379 1 98.81 57 LEU B O 1
ATOM 1511 N N . PHE B 1 58 ? -4.125 -0.314 1.452 1 98.88 58 PHE B N 1
ATOM 1512 C CA . PHE B 1 58 ? -3.012 0.12 2.287 1 98.88 58 PHE B CA 1
ATOM 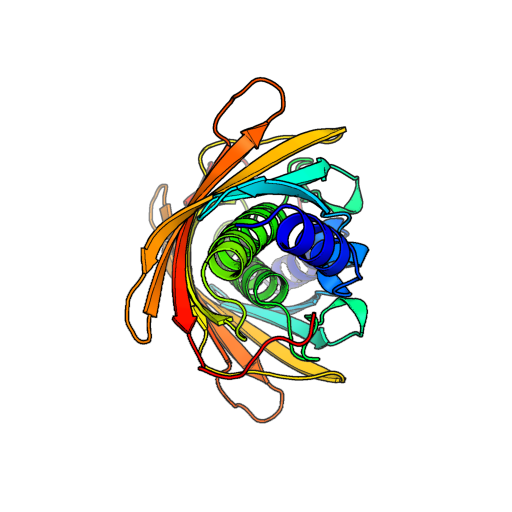1513 C C . PHE B 1 58 ? -2.73 1.604 2.084 1 98.88 58 PHE B C 1
ATOM 1515 O O . PHE B 1 58 ? -2.615 2.357 3.053 1 98.88 58 PHE B O 1
ATOM 1522 N N . ALA B 1 59 ? -2.607 2.021 0.831 1 98.44 59 ALA B N 1
ATOM 1523 C CA . ALA B 1 59 ? -2.301 3.416 0.523 1 98.44 59 ALA B CA 1
ATOM 1524 C C . ALA B 1 59 ? -3.35 4.352 1.116 1 98.44 59 ALA B C 1
ATOM 1526 O O . ALA B 1 59 ? -3.01 5.375 1.715 1 98.44 59 ALA B O 1
ATOM 1527 N N . LEU B 1 60 ? -4.602 3.965 0.902 1 98.5 60 LEU B N 1
ATOM 1528 C CA . LEU B 1 60 ? -5.715 4.758 1.412 1 98.5 60 LEU B CA 1
ATOM 1529 C C . LEU B 1 60 ? -5.586 4.969 2.916 1 98.5 60 LEU B C 1
ATOM 1531 O O . LEU B 1 60 ? -5.684 6.102 3.398 1 98.5 60 LEU B O 1
ATOM 1535 N N . ALA B 1 61 ? -5.34 3.908 3.641 1 98.88 61 ALA B N 1
ATOM 1536 C CA . ALA B 1 61 ? -5.234 3.967 5.094 1 98.88 61 ALA B CA 1
ATOM 1537 C C . ALA B 1 61 ? -3.994 4.746 5.523 1 98.88 61 ALA B C 1
ATOM 1539 O O . ALA B 1 61 ? -4.043 5.52 6.484 1 98.88 61 ALA B O 1
ATOM 1540 N N . ASP B 1 62 ? -2.891 4.52 4.871 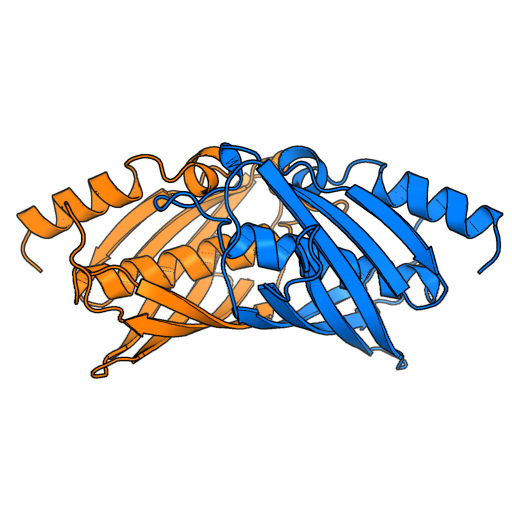1 98.56 62 ASP B N 1
ATOM 1541 C CA . ASP B 1 62 ? -1.639 5.203 5.176 1 98.56 62 ASP B CA 1
ATOM 1542 C C . ASP B 1 62 ? -1.782 6.715 5.004 1 98.56 62 ASP B C 1
ATOM 1544 O O . ASP B 1 62 ? -1.322 7.488 5.844 1 98.56 62 ASP B O 1
ATOM 1548 N N . ILE B 1 63 ? -2.406 7.121 3.939 1 97.62 63 ILE B N 1
ATOM 1549 C CA . ILE B 1 63 ? -2.621 8.539 3.656 1 97.62 63 ILE B CA 1
ATOM 1550 C C . ILE B 1 63 ? -3.492 9.156 4.746 1 97.62 63 ILE B C 1
ATOM 1552 O O . ILE B 1 63 ? -3.225 10.266 5.207 1 97.62 63 ILE B O 1
ATOM 1556 N N . ALA B 1 64 ? -4.512 8.406 5.207 1 98.5 64 ALA B N 1
ATOM 1557 C CA . ALA B 1 64 ? -5.371 8.906 6.277 1 98.5 64 ALA B CA 1
ATOM 1558 C C . ALA B 1 64 ? -4.574 9.117 7.562 1 98.5 64 ALA B C 1
ATOM 1560 O O . ALA B 1 64 ? -4.719 10.148 8.227 1 98.5 64 ALA B O 1
ATOM 1561 N N . ALA B 1 65 ? -3.764 8.156 7.891 1 98.56 65 ALA B N 1
ATOM 1562 C CA . ALA B 1 65 ? -2.939 8.25 9.094 1 98.56 65 ALA B CA 1
ATOM 1563 C C . ALA B 1 65 ? -1.998 9.453 9.016 1 98.56 65 ALA B C 1
ATOM 1565 O O . ALA B 1 65 ? -1.948 10.266 9.938 1 98.56 65 ALA B O 1
ATOM 1566 N N . GLY B 1 66 ? -1.22 9.547 7.93 1 97.12 66 GLY B N 1
ATOM 1567 C CA . GLY B 1 66 ? -0.298 10.664 7.766 1 97.12 66 GLY B CA 1
ATOM 1568 C C . GLY B 1 66 ? -0.98 12.016 7.82 1 97.12 66 GLY B C 1
ATOM 1569 O O . GLY B 1 66 ? -0.462 12.953 8.43 1 97.12 66 GLY B O 1
ATOM 1570 N N . THR B 1 67 ? -2.152 12.078 7.168 1 97 67 THR B N 1
ATOM 1571 C CA . THR B 1 67 ? -2.896 13.336 7.141 1 97 67 THR B CA 1
ATOM 1572 C C . THR B 1 67 ? -3.391 13.695 8.539 1 97 67 THR B C 1
ATOM 1574 O O . THR B 1 67 ? -3.393 14.875 8.914 1 97 67 THR B O 1
ATOM 1577 N N . ALA B 1 68 ? -3.84 12.703 9.297 1 98.25 68 ALA B N 1
ATOM 1578 C CA . ALA B 1 68 ? -4.262 12.953 10.68 1 98.25 68 ALA B CA 1
ATOM 1579 C C . ALA B 1 68 ? -3.139 13.594 11.484 1 98.25 68 ALA B C 1
ATOM 1581 O O . ALA B 1 68 ? -3.381 14.508 12.281 1 98.25 68 ALA B O 1
ATOM 1582 N N . VAL B 1 69 ? -1.947 13.141 11.32 1 98.06 69 VAL B N 1
ATOM 1583 C CA . VAL B 1 69 ? -0.788 13.664 12.031 1 98.06 69 VAL B CA 1
ATOM 1584 C C . VAL B 1 69 ? -0.599 15.141 11.688 1 98.06 69 VAL B C 1
ATOM 1586 O O . VAL B 1 69 ? -0.322 15.961 12.57 1 98.06 69 VAL B O 1
ATOM 1589 N N . LEU B 1 70 ? -0.806 15.508 10.43 1 96.44 70 LEU B N 1
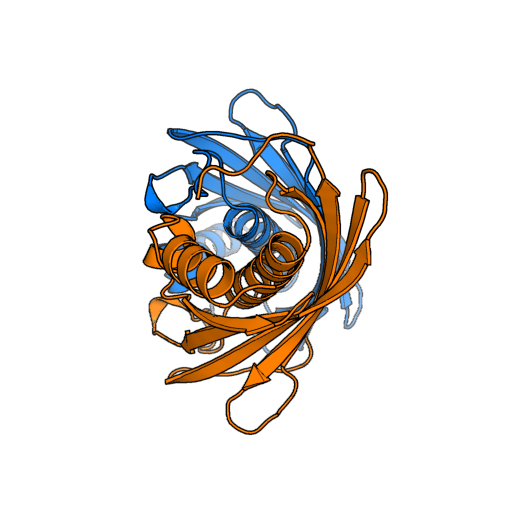ATOM 1590 C CA . LEU B 1 70 ? -0.579 16.875 9.961 1 96.44 70 LEU B CA 1
ATOM 1591 C C . LEU B 1 70 ? -1.572 17.844 10.594 1 96.44 70 LEU B C 1
ATOM 1593 O O . LEU B 1 70 ? -1.322 19.047 10.656 1 96.44 70 LEU B O 1
ATOM 1597 N N . THR B 1 71 ? -2.721 17.328 11.086 1 97.25 71 THR B N 1
ATOM 1598 C CA . THR B 1 71 ? -3.695 18.188 11.742 1 97.25 71 THR B CA 1
ATOM 1599 C C . THR B 1 71 ? -3.17 18.656 13.094 1 97.25 71 THR B C 1
ATOM 1601 O O . THR B 1 71 ? -3.674 19.641 13.656 1 97.25 71 THR B O 1
ATOM 1604 N N . LEU B 1 72 ? -2.199 17.922 13.656 1 97.5 72 LEU B N 1
ATOM 1605 C CA . LEU B 1 72 ? -1.673 18.234 14.977 1 97.5 72 LEU B CA 1
ATOM 1606 C C . LEU B 1 72 ? -0.29 18.875 14.875 1 97.5 72 LEU B C 1
ATOM 1608 O O . LEU B 1 72 ? 0.04 19.781 15.641 1 97.5 72 LEU B O 1
ATOM 1612 N N . ARG B 1 73 ? 0.466 18.359 13.93 1 96.31 73 ARG B N 1
ATOM 1613 C CA . ARG B 1 73 ? 1.814 18.859 13.688 1 96.31 73 ARG B CA 1
ATOM 1614 C C . ARG B 1 73 ? 2.072 19.062 12.203 1 96.31 73 ARG B C 1
ATOM 1616 O O . ARG B 1 73 ? 1.999 18.109 11.422 1 96.31 73 ARG B O 1
ATOM 1623 N N . GLN B 1 74 ? 2.373 20.266 11.828 1 95.06 74 GLN B N 1
ATOM 1624 C CA . GLN B 1 74 ? 2.617 20.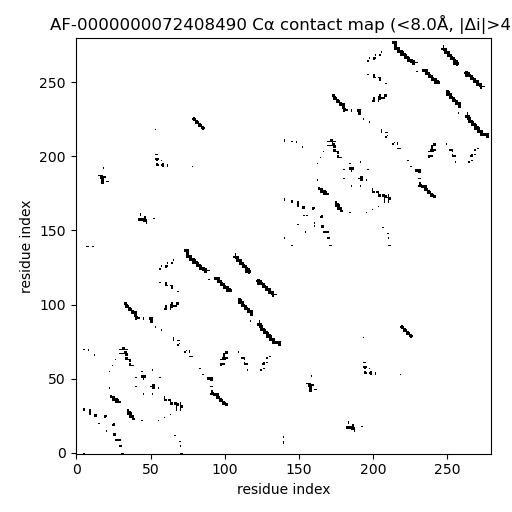578 10.422 1 95.06 74 GLN B CA 1
ATOM 1625 C C . GLN B 1 74 ? 4.098 20.453 10.078 1 95.06 74 GLN B C 1
ATOM 1627 O O . GLN B 1 74 ? 4.758 21.453 9.773 1 95.06 74 GLN B O 1
ATOM 1632 N N . GLU B 1 75 ? 4.594 19.297 10.086 1 95.25 75 GLU B N 1
ATOM 1633 C CA . GLU B 1 75 ? 5.961 18.938 9.727 1 95.25 75 GLU B CA 1
ATOM 1634 C C . GLU B 1 75 ? 5.996 17.672 8.867 1 95.25 75 GLU B C 1
ATOM 1636 O O . GLU B 1 75 ? 5.016 16.938 8.82 1 95.25 75 GLU B O 1
ATOM 1641 N N . VAL B 1 76 ? 7.098 17.5 8.148 1 94.56 76 VAL B N 1
ATOM 1642 C CA . VAL B 1 76 ? 7.277 16.312 7.336 1 94.56 76 VAL B CA 1
ATOM 1643 C C . VAL B 1 76 ? 7.234 15.07 8.227 1 94.56 76 VAL B C 1
ATOM 1645 O O . VAL B 1 76 ? 7.957 14.984 9.227 1 94.56 76 VAL B O 1
ATOM 1648 N N . CYS B 1 77 ? 6.332 14.25 7.965 1 95.75 77 CYS B N 1
ATOM 1649 C CA . CYS B 1 77 ? 6.23 12.969 8.656 1 95.75 77 CYS B CA 1
ATOM 1650 C C . CYS B 1 77 ? 6.375 11.812 7.672 1 95.75 77 CYS B C 1
ATOM 1652 O O . CYS B 1 77 ? 5.883 11.883 6.543 1 95.75 77 CYS B O 1
ATOM 1654 N N . LEU B 1 78 ? 7.094 10.742 8.086 1 96.75 78 LEU B N 1
ATOM 1655 C CA . LEU B 1 78 ? 7.348 9.57 7.258 1 96.75 78 LEU B CA 1
ATOM 1656 C C . LEU B 1 78 ? 6.945 8.289 7.992 1 96.75 78 LEU B C 1
ATOM 1658 O O . LEU B 1 78 ? 7.289 8.102 9.156 1 96.75 78 LEU B O 1
ATOM 1662 N N . THR B 1 79 ? 6.211 7.492 7.301 1 98.44 79 THR B N 1
ATOM 1663 C CA . THR B 1 79 ? 5.895 6.195 7.895 1 98.44 79 THR B CA 1
ATOM 1664 C C . THR B 1 79 ? 7.156 5.348 8.039 1 98.44 79 THR B C 1
ATOM 1666 O O . THR B 1 79 ? 7.949 5.238 7.098 1 98.44 79 THR B O 1
ATOM 1669 N N . VAL B 1 80 ? 7.328 4.727 9.227 1 98.75 80 VAL B N 1
ATOM 1670 C CA . VAL B 1 80 ? 8.5 3.881 9.414 1 98.75 80 VAL B CA 1
ATOM 1671 C C . VAL B 1 80 ? 8.07 2.426 9.57 1 98.75 80 VAL B C 1
ATOM 1673 O O . VAL B 1 80 ? 8.836 1.509 9.25 1 98.75 80 VAL B O 1
ATOM 1676 N N . ASN B 1 81 ? 6.898 2.238 10.078 1 98.88 81 ASN B N 1
ATOM 1677 C CA . ASN B 1 81 ? 6.297 0.915 10.195 1 98.88 81 ASN B CA 1
ATOM 1678 C C . ASN B 1 81 ? 4.785 0.969 10 1 98.88 81 ASN B C 1
ATOM 1680 O O . ASN B 1 81 ? 4.137 1.938 10.406 1 98.88 81 ASN B O 1
ATOM 1684 N N . ALA B 1 82 ? 4.293 -0.051 9.43 1 98.94 82 ALA B N 1
ATOM 1685 C CA . ALA B 1 82 ? 2.846 -0.176 9.289 1 98.94 82 ALA B CA 1
ATOM 1686 C C . ALA B 1 82 ? 2.424 -1.643 9.242 1 98.94 82 ALA B C 1
ATOM 1688 O O . ALA B 1 82 ? 3.113 -2.475 8.648 1 98.94 82 ALA B O 1
ATOM 1689 N N . SER B 1 83 ? 1.303 -1.919 9.875 1 98.94 83 SER B N 1
ATOM 1690 C CA . SER B 1 83 ? 0.708 -3.252 9.875 1 98.94 83 SER B CA 1
ATOM 1691 C C . SER B 1 83 ? -0.776 -3.195 9.531 1 98.94 83 SER B C 1
ATOM 1693 O O . SER B 1 83 ? -1.538 -2.461 10.164 1 98.94 83 SER B O 1
ATOM 1695 N N . ILE B 1 84 ? -1.131 -4.016 8.578 1 98.94 84 ILE B N 1
ATOM 1696 C CA . ILE B 1 84 ? -2.516 -3.955 8.117 1 98.94 84 ILE B CA 1
ATOM 1697 C C . ILE B 1 84 ? -3.152 -5.34 8.219 1 98.94 84 ILE B C 1
ATOM 1699 O O . ILE B 1 84 ? -2.512 -6.348 7.914 1 98.94 84 ILE B O 1
ATOM 1703 N N . ASP B 1 85 ? -4.375 -5.355 8.672 1 98.94 85 ASP B N 1
ATOM 1704 C CA . ASP B 1 85 ? -5.254 -6.52 8.617 1 98.94 85 ASP B CA 1
ATOM 1705 C C . ASP B 1 85 ? -6.34 -6.348 7.562 1 98.94 85 ASP B C 1
ATOM 1707 O O . ASP B 1 85 ? -7.102 -5.379 7.602 1 98.94 85 ASP B O 1
ATOM 1711 N N . PHE B 1 86 ? -6.34 -7.242 6.633 1 98.88 86 PHE B N 1
ATOM 1712 C CA . PHE B 1 86 ? -7.406 -7.27 5.641 1 98.88 86 PHE B CA 1
ATOM 1713 C C . PHE B 1 86 ? -8.547 -8.172 6.102 1 98.88 86 PHE B C 1
ATOM 1715 O O . PHE B 1 86 ? -8.344 -9.352 6.371 1 98.88 86 PHE B O 1
ATOM 1722 N N . LEU B 1 87 ? -9.773 -7.633 6.141 1 98.75 87 LEU B N 1
ATOM 1723 C CA . LEU B 1 87 ? -10.867 -8.328 6.82 1 98.75 87 LEU B CA 1
ATOM 1724 C C . LEU B 1 87 ? -11.969 -8.695 5.84 1 98.75 87 LEU B C 1
ATOM 1726 O O . LEU B 1 87 ? -12.68 -9.688 6.043 1 98.75 87 LEU B O 1
ATOM 1730 N N . ASP B 1 88 ? -12.141 -7.863 4.859 1 98.38 88 ASP B N 1
ATOM 1731 C CA . ASP B 1 88 ? -13.195 -8.094 3.879 1 98.38 88 ASP B CA 1
ATOM 1732 C C . ASP B 1 88 ? -12.867 -7.434 2.545 1 98.38 88 ASP B C 1
ATOM 1734 O O . ASP B 1 88 ? -11.844 -6.754 2.422 1 98.38 88 ASP B O 1
ATOM 1738 N N . ALA B 1 89 ? -13.695 -7.727 1.508 1 97.69 89 ALA B N 1
ATOM 1739 C CA . ALA B 1 89 ? -13.445 -7.25 0.151 1 97.69 89 ALA B CA 1
ATOM 1740 C C . ALA B 1 89 ? -14.539 -6.289 -0.307 1 97.69 89 ALA B C 1
ATOM 1742 O O . ALA B 1 89 ? -15.648 -6.305 0.226 1 97.69 89 ALA B O 1
ATOM 1743 N N . ALA B 1 90 ? -14.156 -5.359 -1.149 1 98 90 ALA B N 1
ATOM 1744 C CA . ALA B 1 90 ? -15.086 -4.48 -1.853 1 98 90 ALA B CA 1
ATOM 1745 C C . ALA B 1 90 ? -14.797 -4.465 -3.352 1 98 90 ALA B C 1
ATOM 1747 O O . ALA B 1 90 ? -13.648 -4.594 -3.771 1 98 90 ALA B O 1
ATOM 1748 N N . GLY B 1 91 ? -15.828 -4.312 -4.121 1 97.5 91 GLY B N 1
ATOM 1749 C CA . GLY B 1 91 ? -15.68 -4.402 -5.566 1 97.5 91 GLY B CA 1
ATOM 1750 C C . GLY B 1 91 ? -15.875 -3.072 -6.27 1 97.5 91 GLY B C 1
ATOM 1751 O O . GLY B 1 91 ? -16.062 -2.043 -5.617 1 97.5 91 GLY B O 1
ATOM 1752 N N . LEU B 1 92 ? -15.867 -3.186 -7.598 1 97.19 92 LEU B N 1
ATOM 1753 C CA . LEU B 1 92 ? -15.969 -2.027 -8.477 1 97.19 92 LEU B CA 1
ATOM 1754 C C . LEU B 1 92 ? -17.141 -1.141 -8.078 1 97.19 92 LEU B C 1
ATOM 1756 O O . LEU B 1 92 ? -18.234 -1.64 -7.785 1 97.19 92 LEU B O 1
ATOM 1760 N N . GLY B 1 93 ? -16.859 0.149 -8.016 1 97.44 93 GLY B N 1
ATOM 1761 C CA . GLY B 1 93 ? -17.922 1.123 -7.777 1 97.44 93 GLY B CA 1
ATOM 1762 C C . GLY B 1 93 ? -18.172 1.386 -6.305 1 97.44 93 GLY B C 1
ATOM 1763 O O . GLY B 1 93 ? -18.828 2.369 -5.949 1 97.44 93 GLY B O 1
ATOM 1764 N N . SER B 1 94 ? -17.703 0.562 -5.402 1 98.38 94 SER B N 1
ATOM 1765 C CA . SER B 1 94 ? -17.812 0.815 -3.969 1 98.38 94 SER B CA 1
ATOM 1766 C C . SER B 1 94 ? -17.016 2.051 -3.564 1 98.38 94 SER B C 1
ATOM 1768 O O . SER B 1 94 ? -15.914 2.289 -4.082 1 98.38 94 SER B O 1
ATOM 1770 N N . THR B 1 95 ? -17.578 2.805 -2.699 1 98.81 95 THR B N 1
ATOM 1771 C CA . THR B 1 95 ? -16.844 3.9 -2.092 1 98.81 95 THR B CA 1
ATOM 1772 C C . THR B 1 95 ? -16.219 3.463 -0.772 1 98.81 95 THR B C 1
ATOM 1774 O O . THR B 1 95 ? -16.906 3.002 0.132 1 98.81 95 THR B O 1
ATOM 1777 N N . LEU B 1 96 ? -14.914 3.586 -0.71 1 98.94 96 LEU B N 1
ATOM 1778 C CA . LEU B 1 96 ? -14.156 3.266 0.495 1 98.94 96 LEU B CA 1
ATOM 1779 C C . LEU B 1 96 ? -13.883 4.523 1.313 1 98.94 96 LEU B C 1
ATOM 1781 O O . LEU B 1 96 ? -13.547 5.57 0.757 1 98.94 96 LEU B O 1
ATOM 1785 N N . ILE B 1 97 ? -14.062 4.391 2.629 1 98.94 97 ILE B N 1
ATOM 1786 C CA . ILE B 1 97 ? -13.82 5.477 3.57 1 98.94 97 ILE B CA 1
ATOM 1787 C C . ILE B 1 97 ? -12.766 5.055 4.59 1 98.94 97 ILE B C 1
ATOM 1789 O O . ILE B 1 97 ? -12.977 4.109 5.355 1 98.94 97 ILE B O 1
ATOM 1793 N N . ALA B 1 98 ? -11.648 5.723 4.559 1 98.94 98 ALA B N 1
ATOM 1794 C CA . ALA B 1 98 ? -10.617 5.527 5.574 1 98.94 98 ALA B CA 1
ATOM 1795 C C . ALA B 1 98 ? -10.609 6.676 6.578 1 98.94 98 ALA B C 1
ATOM 1797 O O . ALA B 1 98 ? -10.547 7.848 6.191 1 98.94 98 ALA B O 1
ATOM 1798 N N . VAL B 1 99 ? -10.656 6.297 7.816 1 98.94 99 VAL B N 1
ATOM 1799 C CA . VAL B 1 99 ? -10.547 7.301 8.875 1 98.94 99 VAL B CA 1
ATOM 1800 C C . VAL B 1 99 ? -9.32 7.012 9.734 1 98.94 99 VAL B C 1
ATOM 1802 O O . VAL B 1 99 ? -9.273 6 10.438 1 98.94 99 VAL B O 1
ATOM 1805 N N . GLY B 1 100 ? -8.375 7.883 9.648 1 98.94 100 GLY B N 1
ATOM 1806 C CA . GLY B 1 100 ? -7.16 7.805 10.445 1 98.94 100 GLY B CA 1
ATOM 1807 C C . GLY B 1 100 ? -7.242 8.594 11.734 1 98.94 100 GLY B C 1
ATOM 1808 O O . GLY B 1 100 ? -7.84 9.672 11.781 1 98.94 100 GLY B O 1
ATOM 1809 N N . HIS B 1 101 ? -6.566 8.016 12.742 1 98.88 101 HIS B N 1
ATOM 1810 C CA . HIS B 1 101 ? -6.551 8.625 14.07 1 98.88 101 HIS B CA 1
ATOM 1811 C C . HIS B 1 101 ? -5.152 8.594 14.672 1 98.88 101 HIS B C 1
ATOM 1813 O O . HIS B 1 101 ? -4.461 7.574 14.609 1 98.88 101 HIS B O 1
ATOM 1819 N N . VAL B 1 102 ? -4.844 9.734 15.305 1 98.94 102 VAL B N 1
ATOM 1820 C CA . VAL B 1 102 ? -3.639 9.742 16.125 1 98.94 102 VAL B CA 1
ATOM 1821 C C . VAL B 1 102 ? -3.943 9.148 17.5 1 98.94 102 VAL B C 1
ATOM 1823 O O . VAL B 1 102 ? -4.777 9.672 18.234 1 98.94 102 VAL B O 1
ATOM 1826 N N . ASP B 1 103 ? -3.273 8.094 17.781 1 98.94 103 ASP B N 1
ATOM 1827 C CA . ASP B 1 103 ? -3.447 7.449 19.078 1 98.94 103 ASP B CA 1
ATOM 1828 C C . ASP B 1 103 ? -2.535 8.078 20.141 1 98.94 103 ASP B C 1
ATOM 1830 O O . ASP B 1 103 ? -2.934 8.242 21.297 1 98.94 103 ASP B O 1
ATOM 1834 N N . ARG B 1 104 ? -1.342 8.406 19.688 1 98.75 104 ARG B N 1
ATOM 1835 C CA . ARG B 1 104 ? -0.338 8.984 20.562 1 98.75 104 ARG B CA 1
ATOM 1836 C C . ARG B 1 104 ? 0.682 9.797 19.781 1 98.75 104 ARG B C 1
ATOM 1838 O O . ARG B 1 104 ? 1.274 9.297 18.812 1 98.75 104 ARG B O 1
ATOM 1845 N N . MET B 1 105 ? 0.817 10.961 20.172 1 98 105 MET B N 1
ATOM 1846 C CA . MET B 1 105 ? 1.821 11.852 19.609 1 98 105 MET B CA 1
ATOM 1847 C C . MET B 1 105 ? 3.002 12.023 20.562 1 98 105 MET B C 1
ATOM 1849 O O . MET B 1 105 ? 2.857 12.586 21.641 1 98 105 MET B O 1
ATOM 1853 N N . GLY B 1 106 ? 4.094 11.477 20.188 1 97.31 106 GLY B N 1
ATOM 1854 C CA . GLY B 1 106 ? 5.301 11.672 20.984 1 97.31 106 GLY B CA 1
ATOM 1855 C C . GLY B 1 106 ? 6.164 12.812 20.469 1 97.31 106 GLY B C 1
ATOM 1856 O O . GLY B 1 106 ? 5.684 13.695 19.766 1 97.31 106 GLY B O 1
ATOM 1857 N N . LYS B 1 107 ? 7.426 12.773 20.984 1 96.75 107 LYS B N 1
ATOM 1858 C CA . LYS B 1 107 ? 8.359 13.812 20.547 1 96.75 107 LYS B CA 1
ATOM 1859 C C . LYS B 1 107 ? 8.82 13.57 19.125 1 96.75 107 LYS B C 1
ATOM 1861 O O . LYS B 1 107 ? 8.797 14.484 18.297 1 96.75 107 LYS B O 1
ATOM 1866 N N . SER B 1 108 ? 9.172 12.289 18.828 1 97.94 108 SER B N 1
ATOM 1867 C CA . SER B 1 108 ? 9.758 12 17.531 1 97.94 108 SER B CA 1
ATOM 1868 C C . SER B 1 108 ? 8.945 10.961 16.766 1 97.94 108 SER B C 1
ATOM 1870 O O . SER B 1 108 ? 9.148 10.758 15.57 1 97.94 108 SER B O 1
ATOM 1872 N N . LEU B 1 109 ? 8.023 10.312 17.516 1 98.56 109 LEU B N 1
ATOM 1873 C CA . LEU B 1 109 ? 7.203 9.273 16.906 1 98.56 109 LEU B CA 1
ATOM 1874 C C . LEU B 1 109 ? 5.719 9.539 17.141 1 98.56 109 LEU B C 1
ATOM 1876 O O . LEU B 1 109 ? 5.336 10.031 18.203 1 98.56 109 LEU B O 1
ATOM 1880 N N . CYS B 1 110 ? 4.957 9.164 16.203 1 98.81 110 CYS B N 1
ATOM 1881 C CA . CYS B 1 110 ? 3.506 9.219 16.312 1 98.81 110 CYS B CA 1
ATOM 1882 C C . CYS B 1 110 ? 2.881 7.871 15.969 1 98.81 110 CYS B C 1
ATOM 1884 O O . CYS B 1 110 ? 3.273 7.23 14.992 1 98.81 110 CYS B O 1
ATOM 1886 N N . PHE B 1 111 ? 1.955 7.438 16.812 1 98.94 111 PHE B N 1
ATOM 1887 C CA . PHE B 1 111 ? 1.242 6.18 16.609 1 98.94 111 PHE B CA 1
ATOM 1888 C C . PHE B 1 111 ? -0.193 6.434 16.172 1 98.94 111 PHE B C 1
ATOM 1890 O O . PHE B 1 111 ? -0.9 7.246 16.766 1 98.94 111 PHE B O 1
ATOM 1897 N N . CYS B 1 112 ? -0.572 5.789 15.109 1 98.94 112 CYS B N 1
ATOM 1898 C CA . CYS B 1 112 ? -1.896 6 14.539 1 98.94 112 CYS B CA 1
ATOM 1899 C C . CYS B 1 112 ? -2.588 4.668 14.258 1 98.94 112 CYS B C 1
ATOM 1901 O O . CYS B 1 112 ? -1.927 3.637 14.125 1 98.94 112 CYS B O 1
ATOM 1903 N N . HIS B 1 113 ? -3.887 4.738 14.195 1 98.94 113 HIS B N 1
ATOM 1904 C CA . HIS B 1 113 ? -4.668 3.654 13.609 1 98.94 113 HIS B CA 1
ATOM 1905 C C . HIS B 1 113 ? -5.672 4.184 12.594 1 98.94 113 HIS B C 1
ATOM 1907 O O . HIS B 1 113 ? -6.102 5.336 12.68 1 98.94 113 HIS B O 1
ATOM 1913 N N . THR B 1 114 ? -5.973 3.404 11.625 1 98.94 114 THR B N 1
ATOM 1914 C CA . THR B 1 114 ? -6.918 3.748 10.57 1 98.94 114 THR B CA 1
ATOM 1915 C C . THR B 1 114 ? -7.859 2.578 10.289 1 98.94 114 THR B C 1
ATOM 1917 O O . THR B 1 114 ? -7.414 1.437 10.148 1 98.94 114 THR B O 1
ATOM 1920 N N . ASP B 1 115 ? -9.125 2.893 10.203 1 98.94 115 ASP B N 1
ATOM 1921 C CA . ASP B 1 115 ? -10.117 1.921 9.75 1 98.94 115 ASP B CA 1
ATOM 1922 C C . ASP B 1 115 ? -10.633 2.279 8.359 1 98.94 115 ASP B C 1
ATOM 1924 O O . ASP B 1 115 ? -10.875 3.453 8.062 1 98.94 115 ASP B O 1
ATOM 1928 N N . ILE B 1 116 ? -10.766 1.287 7.516 1 98.94 116 ILE B N 1
ATOM 1929 C CA . ILE B 1 116 ? -11.383 1.458 6.207 1 98.94 116 ILE B CA 1
ATOM 1930 C C . ILE B 1 116 ? -12.75 0.765 6.18 1 98.94 116 ILE B C 1
ATOM 1932 O O . ILE B 1 116 ? -12.844 -0.433 6.457 1 98.94 116 ILE B O 1
ATOM 1936 N N . THR B 1 117 ? -13.75 1.465 5.832 1 98.94 117 THR B N 1
ATOM 1937 C CA . THR B 1 117 ? -15.086 0.916 5.633 1 98.94 117 THR B CA 1
ATOM 1938 C C . THR B 1 117 ? -15.586 1.222 4.223 1 98.94 117 THR B C 1
ATOM 1940 O O . THR B 1 117 ? -15.047 2.09 3.539 1 98.94 117 THR B O 1
ATOM 1943 N N . ASP B 1 118 ? -16.594 0.42 3.779 1 98.75 118 ASP B N 1
ATOM 1944 C CA . ASP B 1 118 ? -17.312 0.83 2.574 1 98.75 118 ASP B CA 1
ATOM 1945 C C . ASP B 1 118 ? -18.469 1.751 2.918 1 98.75 118 ASP B C 1
ATOM 1947 O O . ASP B 1 118 ? -18.625 2.162 4.07 1 98.75 118 ASP B O 1
ATOM 1951 N N . GLU B 1 119 ? -19.266 2.096 1.908 1 98.19 119 GLU B N 1
ATOM 1952 C CA . GLU B 1 119 ? -20.328 3.078 2.08 1 98.19 119 GLU B CA 1
ATOM 1953 C C . GLU B 1 119 ? -21.438 2.541 2.988 1 98.19 119 GLU B C 1
ATOM 1955 O O . GLU B 1 119 ? -22.266 3.307 3.486 1 98.19 119 GLU B O 1
ATOM 1960 N N . THR B 1 120 ? -21.5 1.274 3.227 1 98.12 120 THR B N 1
ATOM 1961 C CA . THR B 1 120 ? -22.516 0.676 4.078 1 98.12 120 THR B CA 1
ATOM 1962 C C . THR B 1 120 ? -22.031 0.595 5.523 1 98.12 120 THR B C 1
ATOM 1964 O O . THR B 1 120 ? -22.797 0.228 6.418 1 98.12 120 THR B O 1
ATOM 1967 N N . GLY B 1 121 ? -20.828 0.914 5.766 1 98.5 121 GLY B N 1
ATOM 1968 C CA . GLY B 1 121 ? -20.266 0.862 7.105 1 98.5 121 GLY B CA 1
ATOM 1969 C C . GLY B 1 121 ? -19.562 -0.45 7.406 1 98.5 121 GLY B C 1
ATOM 1970 O O . GLY B 1 121 ? -19.031 -0.639 8.5 1 98.5 121 GLY B O 1
ATOM 1971 N N . ARG B 1 122 ? -19.484 -1.354 6.426 1 98.62 122 ARG B N 1
ATOM 1972 C CA . ARG B 1 122 ? -18.781 -2.623 6.602 1 98.62 122 ARG B CA 1
ATOM 1973 C C . ARG B 1 122 ? -17.281 -2.41 6.699 1 98.62 122 ARG B C 1
ATOM 1975 O O . ARG B 1 122 ? -16.672 -1.755 5.844 1 98.62 122 ARG B O 1
ATOM 1982 N N . LEU B 1 123 ? -16.656 -2.98 7.77 1 98.94 123 LEU B N 1
ATOM 1983 C CA . LEU B 1 123 ? -15.211 -2.85 7.977 1 98.94 123 LEU B CA 1
ATOM 1984 C C . LEU B 1 123 ? -14.445 -3.729 7 1 98.94 123 LEU B C 1
ATOM 1986 O O . LEU B 1 123 ? -14.703 -4.93 6.898 1 98.94 123 LEU B O 1
ATOM 1990 N N . LEU B 1 124 ? -13.484 -3.135 6.242 1 98.94 124 LEU B N 1
ATOM 1991 C CA . LEU B 1 124 ? -12.75 -3.848 5.203 1 98.94 124 LEU B CA 1
ATOM 1992 C C . LEU B 1 124 ? -11.32 -4.125 5.637 1 98.94 124 LEU B C 1
ATOM 1994 O O . LEU B 1 124 ? -10.742 -5.148 5.273 1 98.94 124 LEU B O 1
ATOM 1998 N N . ALA B 1 125 ? -10.688 -3.232 6.383 1 98.94 125 ALA B N 1
ATOM 1999 C CA . ALA B 1 125 ? -9.297 -3.357 6.812 1 98.94 125 ALA B CA 1
ATOM 2000 C C . ALA B 1 125 ? -8.984 -2.379 7.941 1 98.94 125 ALA B C 1
ATOM 2002 O O . ALA B 1 125 ? -9.688 -1.382 8.125 1 98.94 125 ALA B O 1
ATOM 2003 N N . THR B 1 126 ? -7.992 -2.699 8.719 1 98.94 126 THR B N 1
ATOM 2004 C CA . THR B 1 126 ? -7.457 -1.822 9.758 1 98.94 126 THR B CA 1
ATOM 2005 C C . THR B 1 126 ? -5.938 -1.728 9.648 1 98.94 126 THR B C 1
ATOM 2007 O O . THR B 1 126 ? -5.266 -2.719 9.352 1 98.94 126 THR B O 1
ATOM 2010 N N . LEU B 1 127 ? -5.445 -0.576 9.852 1 98.94 127 LEU B N 1
ATOM 2011 C CA . LEU B 1 127 ? -4.016 -0.318 9.75 1 98.94 127 LEU B CA 1
ATOM 2012 C C . LEU B 1 127 ? -3.49 0.354 11.016 1 98.94 127 LEU B C 1
ATOM 2014 O O . LEU B 1 127 ? -4.137 1.255 11.555 1 98.94 127 LEU B O 1
ATOM 2018 N N . ARG B 1 128 ? -2.365 -0.093 11.477 1 98.94 128 ARG B N 1
ATOM 2019 C CA . ARG B 1 128 ? -1.576 0.609 12.484 1 98.94 128 ARG B CA 1
ATOM 2020 C C . ARG B 1 128 ? -0.272 1.133 11.891 1 98.94 128 ARG B C 1
ATOM 2022 O O . ARG B 1 128 ? 0.4 0.427 11.133 1 98.94 128 ARG B O 1
ATOM 2029 N N . THR B 1 129 ? 0.028 2.314 12.234 1 98.88 129 THR B N 1
ATOM 2030 C CA . THR B 1 129 ? 1.231 2.918 11.672 1 98.88 129 THR B CA 1
ATOM 2031 C C . THR B 1 129 ? 2.049 3.609 12.758 1 98.88 129 THR B C 1
ATOM 2033 O O . THR B 1 129 ? 1.492 4.094 13.742 1 98.88 129 THR B O 1
ATOM 2036 N N . VAL B 1 130 ? 3.312 3.564 12.602 1 98.94 130 VAL B N 1
ATOM 2037 C CA . VAL B 1 130 ? 4.27 4.387 13.336 1 98.94 130 VAL B CA 1
ATOM 2038 C C . VAL B 1 130 ? 4.945 5.367 12.375 1 98.94 130 VAL B C 1
ATOM 2040 O O . VAL B 1 130 ? 5.477 4.965 11.336 1 98.94 130 VAL B O 1
ATOM 2043 N N . MET B 1 131 ? 4.914 6.582 12.727 1 98.5 131 MET B N 1
ATOM 2044 C CA . MET B 1 131 ? 5.438 7.613 11.844 1 98.5 131 MET B CA 1
ATOM 2045 C C . MET B 1 131 ? 6.543 8.406 12.523 1 98.5 131 MET B C 1
ATOM 2047 O O . MET B 1 131 ? 6.445 8.719 13.711 1 98.5 131 MET B O 1
ATOM 2051 N N . ASP B 1 132 ? 7.578 8.68 11.781 1 98.31 132 ASP B N 1
ATOM 2052 C CA . ASP B 1 132 ? 8.68 9.539 12.203 1 98.31 132 ASP B CA 1
ATOM 2053 C C . ASP B 1 132 ? 8.32 11.016 12.039 1 98.31 132 ASP B C 1
ATOM 2055 O O . ASP B 1 132 ? 7.961 11.461 10.945 1 98.31 132 ASP B O 1
ATOM 2059 N N . LEU B 1 133 ? 8.344 11.711 13.133 1 97.94 133 LEU B N 1
ATOM 2060 C CA . LEU B 1 133 ? 8.211 13.164 13.109 1 97.94 133 LEU B CA 1
ATOM 2061 C C . LEU B 1 133 ? 9.562 13.828 12.898 1 97.94 133 LEU B C 1
ATOM 2063 O O . LEU B 1 133 ? 10.336 13.984 13.844 1 97.94 133 LEU B O 1
ATOM 2067 N N . THR B 1 134 ? 9.867 14.375 11.75 1 96.5 134 THR B N 1
ATOM 2068 C CA . THR B 1 134 ? 11.219 14.711 11.32 1 96.5 134 THR B CA 1
ATOM 2069 C C . THR B 1 134 ? 11.648 16.062 11.875 1 96.5 134 THR B C 1
ATOM 2071 O O . THR B 1 134 ? 12.836 16.391 11.891 1 96.5 134 THR B O 1
ATOM 2074 N N . GLY B 1 135 ? 10.727 16.859 12.203 1 96.06 135 GLY B N 1
ATOM 2075 C CA . GLY B 1 135 ? 11.016 18.203 12.656 1 96.06 135 GLY B CA 1
ATOM 2076 C C . GLY B 1 135 ? 11.125 19.203 11.516 1 96.06 135 GLY B C 1
ATOM 2077 O O . GLY B 1 135 ? 11.211 20.406 11.742 1 96.06 135 GLY B O 1
ATOM 2078 N N . ARG B 1 136 ? 11.109 18.766 10.289 1 95.38 136 ARG B N 1
ATOM 2079 C CA . ARG B 1 136 ? 11.148 19.656 9.141 1 95.38 136 ARG B CA 1
ATOM 2080 C C . ARG B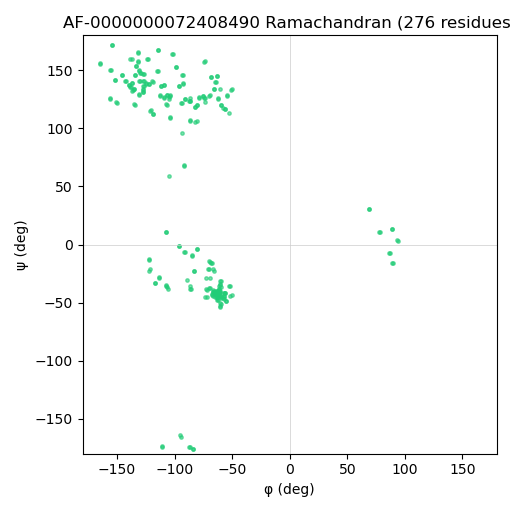 1 136 ? 9.773 20.266 8.867 1 95.38 136 ARG B C 1
ATOM 2082 O O . ARG B 1 136 ? 8.797 19.531 8.664 1 95.38 136 ARG B O 1
ATOM 2089 N N . PRO B 1 137 ? 9.719 21.547 8.797 1 93.81 137 PRO B N 1
ATOM 2090 C CA . PRO B 1 137 ? 8.406 22.172 8.648 1 93.81 137 PRO B CA 1
ATOM 2091 C C . PRO B 1 137 ? 7.77 21.891 7.285 1 93.81 137 PRO B C 1
ATOM 2093 O O . PRO B 1 137 ? 8.477 21.797 6.281 1 93.81 137 PRO B O 1
ATOM 2096 N N . LEU B 1 138 ? 6.469 21.75 7.344 1 90.38 138 LEU B N 1
ATOM 2097 C CA . LEU B 1 138 ? 5.691 21.625 6.117 1 90.38 138 LEU B CA 1
ATOM 2098 C C . LEU B 1 138 ? 5.312 23 5.578 1 90.38 138 LEU B C 1
ATOM 2100 O O . LEU B 1 138 ? 4.844 23.859 6.328 1 90.38 138 LEU B O 1
ATOM 2104 N N . GLU B 1 139 ? 5.617 23.266 4.355 1 84.19 139 GLU B N 1
ATOM 2105 C CA . GLU B 1 139 ? 5.191 24.516 3.742 1 84.19 139 GLU B CA 1
ATOM 2106 C C . GLU B 1 139 ? 3.752 24.438 3.24 1 84.19 139 GLU B C 1
ATOM 2108 O O . GLU B 1 139 ? 3.467 23.703 2.287 1 84.19 139 GLU B O 1
ATOM 2113 N N . LEU B 1 140 ? 2.82 25.062 3.92 1 86.56 140 LEU B N 1
ATOM 2114 C CA . LEU B 1 140 ? 1.413 25.031 3.537 1 86.56 140 LEU B CA 1
ATOM 2115 C C . LEU B 1 140 ? 0.994 26.359 2.916 1 86.56 140 LEU B C 1
ATOM 2117 O O . LEU B 1 140 ? 1.539 27.406 3.26 1 86.56 140 LEU B O 1
#